Protein AF-A0A1X7VT31-F1 (afdb_monomer)

Sequence (217 aa):
MDEAISNILKKLDPEEQYKPCGHEEDPSKKKRKVEGGGSAKKSGAGSVPTPNAATGTRRKRNLTRKQVHDLLEKYGVCDVDLVCPCLKEGIRKGHIQLSPHDGLDTVVVTDTCLMCENEIIATVHNVLYQGDIGLDYESGVPDSKVRCSNCDNSCGYYVVDMCTGYPKIDTGKSYSHCTFCSAFGCCVGDFRLAHCSTCNRHYFAEGGAVCSNCYPA

pLDDT: mean 76.54, std 21.62, range [32.16, 97.88]

Radius of gyration: 21.52 Å; Cα contacts (8 Å, |Δi|>4): 312; chains: 1; bounding box: 55×44×67 Å

Structure (mmCIF, N/CA/C/O backbone):
data_AF-A0A1X7VT31-F1
#
_entry.id   AF-A0A1X7VT31-F1
#
loop_
_atom_site.group_PDB
_atom_site.id
_atom_site.type_symbol
_atom_site.label_atom_id
_atom_site.label_alt_id
_atom_site.label_comp_id
_atom_site.label_asym_id
_atom_site.label_entity_id
_atom_site.label_seq_id
_atom_site.pdbx_PDB_ins_code
_atom_site.Cartn_x
_atom_site.Cartn_y
_atom_site.Cartn_z
_atom_site.occupancy
_atom_site.B_iso_or_equiv
_atom_site.auth_seq_id
_atom_site.auth_comp_id
_atom_site.auth_asym_id
_atom_site.auth_atom_id
_atom_site.pdbx_PDB_model_num
ATOM 1 N N . MET A 1 1 ? -23.132 -0.252 -30.930 1.00 52.38 1 MET A N 1
ATOM 2 C CA . MET A 1 1 ? -22.515 -0.589 -29.632 1.00 52.38 1 MET A CA 1
ATOM 3 C C . MET A 1 1 ? -23.175 -1.867 -29.168 1.00 52.38 1 MET A C 1
ATOM 5 O O . MET A 1 1 ? -24.379 -1.851 -28.950 1.00 52.38 1 MET A O 1
ATOM 9 N N . ASP A 1 2 ? -22.421 -2.964 -29.174 1.00 61.03 2 ASP A N 1
ATOM 10 C CA . ASP A 1 2 ? -22.947 -4.319 -29.011 1.00 61.03 2 ASP A CA 1
ATOM 11 C C . A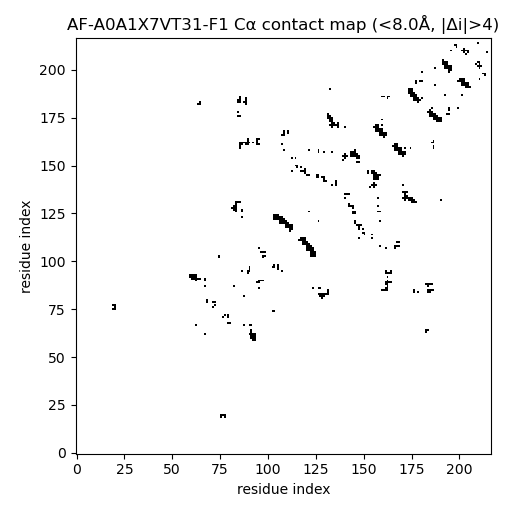SP A 1 2 ? -23.592 -4.534 -27.641 1.00 61.03 2 ASP A C 1
ATOM 13 O O . ASP A 1 2 ? -22.983 -4.303 -26.595 1.00 61.03 2 ASP A O 1
ATOM 17 N N . GLU A 1 3 ? -24.820 -5.045 -27.659 1.00 62.75 3 GLU A N 1
ATOM 18 C CA . GLU A 1 3 ? -25.612 -5.448 -26.489 1.00 62.75 3 GLU A CA 1
ATOM 19 C C . GLU A 1 3 ? -24.851 -6.440 -25.583 1.00 62.75 3 GLU A C 1
ATOM 21 O O . GLU A 1 3 ? -25.045 -6.482 -24.366 1.00 62.75 3 GLU A O 1
ATOM 26 N N . ALA A 1 4 ? -23.898 -7.176 -26.164 1.00 57.75 4 ALA A N 1
ATOM 27 C CA . ALA A 1 4 ? -22.983 -8.066 -25.459 1.00 57.75 4 ALA A CA 1
ATOM 28 C C . ALA A 1 4 ? -22.027 -7.324 -24.505 1.00 57.75 4 ALA A C 1
ATOM 30 O O . ALA A 1 4 ? -21.768 -7.812 -23.408 1.00 57.75 4 ALA A O 1
ATOM 31 N N . ILE A 1 5 ? -21.547 -6.128 -24.869 1.00 58.34 5 ILE A N 1
ATOM 32 C CA . ILE A 1 5 ? -20.637 -5.335 -24.024 1.00 58.34 5 ILE A CA 1
ATOM 33 C C . ILE A 1 5 ? -21.415 -4.699 -22.862 1.00 58.34 5 ILE A C 1
ATOM 35 O O . ILE A 1 5 ? -20.936 -4.681 -21.729 1.00 58.34 5 ILE A O 1
ATOM 39 N N . SER A 1 6 ? -22.661 -4.271 -23.102 1.00 59.06 6 SER A N 1
ATOM 40 C CA . SER A 1 6 ? -23.536 -3.724 -22.052 1.00 59.06 6 SER A CA 1
ATOM 41 C C . SER A 1 6 ? -23.871 -4.758 -20.968 1.00 59.06 6 SER A C 1
ATOM 43 O O . SER A 1 6 ? -23.921 -4.423 -19.786 1.00 59.06 6 SER A O 1
ATOM 45 N N . ASN A 1 7 ? -24.032 -6.030 -21.342 1.00 56.34 7 ASN A N 1
ATOM 46 C CA . ASN A 1 7 ? -24.324 -7.107 -20.393 1.00 56.34 7 ASN A CA 1
ATOM 47 C C . ASN A 1 7 ? -23.094 -7.617 -19.622 1.00 56.34 7 ASN A C 1
ATOM 49 O O . ASN A 1 7 ? -23.261 -8.209 -18.557 1.00 56.34 7 ASN A O 1
ATOM 53 N N . ILE A 1 8 ? -21.875 -7.379 -20.118 1.00 54.66 8 ILE A N 1
ATOM 54 C CA . ILE A 1 8 ? -20.633 -7.666 -19.380 1.00 54.66 8 ILE A CA 1
ATOM 55 C C . ILE A 1 8 ? -20.389 -6.585 -18.320 1.00 54.66 8 ILE A C 1
ATOM 57 O O . ILE A 1 8 ? -20.083 -6.911 -17.177 1.00 54.66 8 ILE A O 1
ATOM 61 N N . LEU A 1 9 ? -20.611 -5.312 -18.660 1.00 50.16 9 LEU A N 1
ATOM 62 C CA . LEU A 1 9 ? -20.420 -4.198 -17.724 1.00 50.16 9 LEU A CA 1
ATOM 63 C C . LEU A 1 9 ? -21.447 -4.189 -16.578 1.00 50.16 9 LEU A C 1
ATOM 65 O O . LEU A 1 9 ? -21.121 -3.763 -15.478 1.00 50.16 9 LEU A O 1
ATOM 69 N N . LYS A 1 10 ? -22.653 -4.736 -16.786 1.00 51.47 10 LYS A N 1
ATOM 70 C CA . LYS A 1 10 ? -23.671 -4.906 -15.728 1.00 51.47 10 LYS A CA 1
ATOM 71 C C . LYS A 1 10 ? -23.369 -6.019 -14.714 1.00 51.47 10 LYS A C 1
ATOM 73 O O 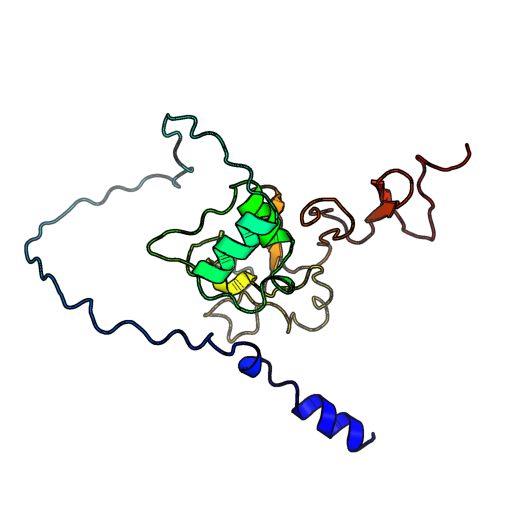. LYS A 1 10 ? -24.107 -6.148 -13.748 1.00 51.47 10 LYS A O 1
ATOM 78 N N . LYS A 1 11 ? -22.339 -6.844 -14.936 1.00 47.66 11 LYS A N 1
ATOM 79 C CA . LYS A 1 11 ? -21.936 -7.930 -14.019 1.00 47.66 11 LYS A CA 1
ATOM 80 C C . LYS A 1 11 ? -20.747 -7.567 -13.126 1.00 47.66 11 LYS A C 1
ATOM 82 O O . LYS A 1 11 ? -20.272 -8.415 -12.380 1.00 47.66 11 LYS A O 1
ATOM 87 N N . LEU A 1 12 ? -20.251 -6.337 -13.224 1.00 41.84 12 LEU A N 1
ATOM 88 C CA . LEU A 1 12 ? -19.193 -5.807 -12.371 1.00 41.84 12 LEU A CA 1
ATOM 89 C C . LEU A 1 12 ? -19.830 -4.843 -11.372 1.00 41.84 12 LEU A C 1
ATOM 91 O O . LEU A 1 12 ? -19.663 -3.633 -11.481 1.00 41.84 12 LEU A O 1
ATOM 95 N N . ASP A 1 13 ? -20.620 -5.382 -10.446 1.00 43.81 13 ASP A N 1
ATOM 96 C CA . ASP A 1 13 ? -21.140 -4.604 -9.324 1.00 43.81 13 ASP A CA 1
ATOM 97 C C . ASP A 1 13 ? -20.002 -4.433 -8.293 1.00 43.81 13 ASP A C 1
ATOM 99 O O . ASP A 1 13 ? -19.490 -5.440 -7.788 1.00 43.81 13 ASP A O 1
ATOM 103 N N . PRO A 1 14 ? -19.524 -3.208 -7.994 1.00 49.62 14 PRO A N 1
ATOM 104 C CA . PRO A 1 14 ? -18.379 -3.002 -7.102 1.00 49.62 14 PRO A CA 1
ATOM 105 C C . PRO A 1 14 ? -18.622 -3.478 -5.661 1.00 49.62 14 PRO A C 1
ATOM 107 O O . PRO A 1 14 ? -17.660 -3.720 -4.932 1.00 49.62 14 PRO A O 1
ATOM 110 N N . GLU A 1 15 ? -19.886 -3.627 -5.249 1.00 47.03 15 GLU A N 1
ATOM 111 C CA . GLU A 1 15 ? -20.267 -4.077 -3.903 1.00 47.03 15 GLU A CA 1
ATOM 112 C C . GLU A 1 15 ? -20.239 -5.607 -3.728 1.00 47.03 15 GLU A C 1
ATOM 114 O O . GLU A 1 15 ? -20.198 -6.089 -2.597 1.00 47.03 15 GLU A O 1
ATOM 119 N N . GLU A 1 16 ? -20.175 -6.401 -4.806 1.00 44.88 16 GLU A N 1
ATOM 120 C CA . GLU A 1 16 ? -20.173 -7.874 -4.709 1.00 44.88 16 GLU A CA 1
ATOM 121 C C . GLU A 1 16 ? -18.776 -8.473 -4.429 1.00 44.88 16 GLU A C 1
ATOM 123 O O . GLU A 1 16 ? -18.623 -9.686 -4.265 1.00 44.88 16 GLU A O 1
ATOM 128 N N . GLN A 1 17 ? -17.736 -7.635 -4.345 1.00 47.47 17 GLN A N 1
ATOM 129 C CA . GLN A 1 17 ? -16.345 -8.077 -4.172 1.00 47.47 17 GLN A CA 1
ATOM 130 C C . GLN A 1 17 ? -15.974 -8.451 -2.733 1.00 47.47 17 GLN A C 1
ATOM 132 O O . GLN A 1 17 ? -14.902 -9.010 -2.511 1.00 47.47 17 GLN A O 1
ATOM 137 N N . TYR A 1 18 ? -16.845 -8.199 -1.755 1.00 44.75 18 TYR A N 1
ATOM 138 C CA . TYR A 1 18 ? -16.634 -8.659 -0.386 1.00 44.75 18 TYR A CA 1
ATOM 139 C C . TYR A 1 18 ? -17.694 -9.689 0.002 1.00 44.75 18 TYR A C 1
ATOM 141 O O . TYR A 1 18 ? -18.766 -9.357 0.507 1.00 44.75 18 TYR A O 1
ATOM 149 N N . LYS A 1 19 ? -17.377 -10.971 -0.212 1.00 48.28 19 LYS A N 1
ATOM 150 C CA . LYS A 1 19 ? -18.078 -12.059 0.475 1.00 48.28 19 LYS A CA 1
ATOM 151 C C . LYS A 1 19 ? -17.395 -12.273 1.824 1.00 48.28 19 LYS A C 1
ATOM 153 O O . LYS A 1 19 ? -16.250 -12.727 1.830 1.00 48.28 19 LYS A O 1
ATOM 158 N N . PRO A 1 20 ? -18.050 -11.968 2.958 1.00 46.44 20 PRO A N 1
ATOM 159 C CA . PRO A 1 20 ? -17.491 -12.312 4.254 1.00 46.44 20 PRO A CA 1
ATOM 160 C C . PRO A 1 20 ? -17.248 -13.823 4.302 1.00 46.44 20 PRO A C 1
ATOM 162 O O . PRO A 1 20 ? -18.130 -14.618 3.965 1.00 46.44 20 PRO A O 1
ATOM 165 N N . CYS A 1 21 ? -16.039 -14.216 4.702 1.00 47.62 21 CYS A N 1
ATOM 166 C CA . CYS A 1 21 ? -15.716 -15.605 4.990 1.00 47.62 21 CYS A CA 1
ATOM 167 C C . CYS A 1 21 ? -16.727 -16.105 6.029 1.00 47.62 21 CYS A C 1
ATOM 169 O O . CYS A 1 21 ? -16.834 -15.515 7.105 1.00 47.62 21 CYS A O 1
ATOM 171 N N . GLY A 1 22 ? -17.483 -17.159 5.718 1.00 43.16 22 GLY A N 1
ATOM 172 C CA . GLY A 1 22 ? -18.417 -17.780 6.655 1.00 43.16 22 GLY A CA 1
ATOM 173 C C . GLY A 1 22 ? -17.672 -18.426 7.822 1.00 43.16 22 GLY A C 1
ATOM 174 O O . GLY A 1 22 ? -17.470 -19.635 7.836 1.00 43.16 22 GLY A O 1
ATOM 175 N N . HIS A 1 23 ? -17.244 -17.624 8.790 1.00 41.84 23 HIS A N 1
ATOM 176 C CA . HIS A 1 23 ? -16.855 -18.097 10.105 1.00 41.84 23 HIS A CA 1
ATOM 177 C C . HIS A 1 23 ? -18.092 -17.993 10.988 1.00 41.84 23 HIS A C 1
ATOM 179 O O . HIS A 1 23 ? -18.473 -16.903 11.407 1.00 41.84 23 HIS A O 1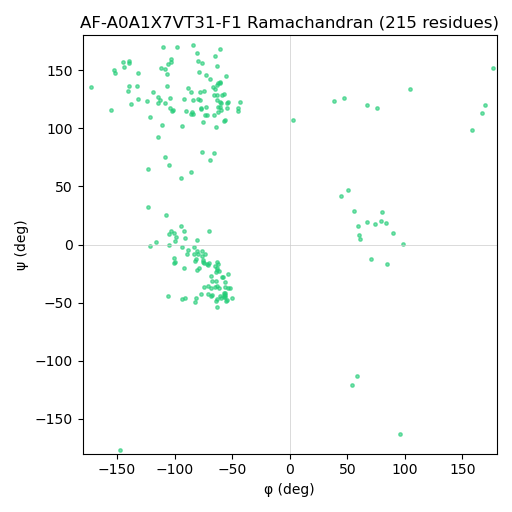
ATOM 185 N N . GLU A 1 24 ? -18.748 -19.131 11.226 1.00 41.22 24 GLU A N 1
ATOM 186 C CA . GLU A 1 24 ? -19.766 -19.230 12.266 1.00 41.22 24 GLU A CA 1
ATOM 187 C C . GLU A 1 24 ? -19.146 -18.758 13.587 1.00 41.22 24 GLU A C 1
ATOM 189 O O . GLU A 1 24 ? -18.152 -19.317 14.062 1.00 41.22 24 GLU A O 1
ATOM 194 N N . GLU A 1 25 ? -19.692 -17.683 14.156 1.00 44.00 25 GLU A N 1
ATOM 195 C CA . GLU A 1 25 ? -19.302 -17.230 15.483 1.00 44.00 25 GLU A CA 1
ATOM 196 C C . GLU A 1 25 ? -19.604 -18.345 16.490 1.00 44.00 25 GLU A C 1
ATOM 198 O O . GLU A 1 25 ? -20.746 -18.783 16.620 1.00 44.00 25 GLU A O 1
ATOM 203 N N . ASP A 1 26 ? -18.583 -18.797 17.222 1.00 43.31 26 ASP A N 1
ATOM 204 C CA . ASP A 1 26 ? -18.763 -19.691 18.365 1.00 43.31 26 ASP A CA 1
ATOM 205 C C . ASP A 1 26 ? -19.655 -18.981 19.411 1.00 43.31 26 ASP A C 1
ATOM 207 O O . ASP A 1 26 ? -19.237 -17.964 19.984 1.00 43.31 26 ASP A O 1
ATOM 211 N N . PRO A 1 27 ? -20.870 -19.490 19.703 1.00 38.19 27 PRO A N 1
ATOM 212 C CA . PRO A 1 27 ? -21.856 -18.818 20.555 1.00 38.19 27 PRO A CA 1
ATOM 213 C C . PRO A 1 27 ? -21.476 -18.759 22.052 1.00 38.19 27 PRO A C 1
ATOM 215 O O . PRO A 1 27 ? -22.294 -18.381 22.897 1.00 38.19 27 PRO A O 1
ATOM 218 N N . SER A 1 28 ? -20.238 -19.091 22.422 1.00 46.47 28 SER A N 1
ATOM 219 C CA . SER A 1 28 ? -19.833 -19.322 23.814 1.00 46.47 28 SER A CA 1
ATOM 220 C C . SER A 1 28 ? -19.295 -18.103 24.585 1.00 46.47 28 SER A C 1
ATOM 222 O O . SER A 1 28 ? -18.892 -18.252 25.740 1.00 46.47 28 SER A O 1
ATOM 224 N N . LYS A 1 29 ? -19.303 -16.871 24.050 1.00 44.16 29 LYS A N 1
ATOM 225 C CA . LYS A 1 29 ? -18.784 -15.685 24.779 1.00 44.16 29 LYS A CA 1
ATOM 226 C C . LYS A 1 29 ? -19.879 -14.726 25.254 1.00 44.16 29 LYS A C 1
ATOM 228 O O . LYS A 1 29 ? -20.059 -13.623 24.747 1.00 44.16 29 LYS A O 1
ATOM 233 N N . LYS A 1 30 ? -20.583 -15.128 26.317 1.00 40.81 30 LYS A N 1
ATOM 234 C CA . LYS A 1 30 ? -21.554 -14.292 27.044 1.00 40.81 30 LYS A CA 1
ATOM 235 C C . LYS A 1 30 ? -20.881 -13.505 28.188 1.00 40.81 30 LYS A C 1
ATOM 237 O O . LYS A 1 30 ? -20.425 -14.086 29.163 1.00 40.81 30 LYS A O 1
ATOM 242 N N . LYS A 1 31 ? -20.890 -12.173 28.039 1.00 41.00 31 LYS A N 1
ATOM 243 C CA . LYS A 1 31 ? -20.951 -11.073 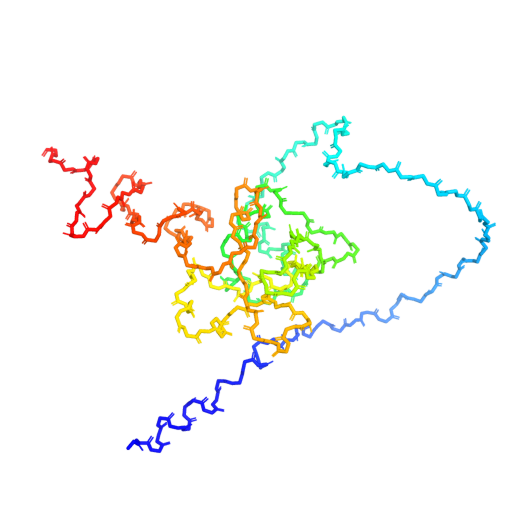29.036 1.00 41.00 31 LYS A CA 1
ATOM 244 C C . LYS A 1 31 ? -20.177 -11.188 30.368 1.00 41.00 31 LYS A C 1
ATOM 246 O O . LYS A 1 31 ? -20.555 -11.938 31.262 1.00 41.00 31 LYS A O 1
ATOM 251 N N . ARG A 1 32 ? -19.308 -10.197 30.620 1.00 38.38 32 ARG A N 1
ATOM 252 C CA . ARG A 1 32 ? -19.163 -9.583 31.956 1.00 38.38 32 ARG A CA 1
ATOM 253 C C . ARG A 1 32 ? -19.373 -8.071 31.874 1.00 38.38 32 ARG A C 1
ATOM 255 O O . ARG A 1 32 ? -18.725 -7.382 31.098 1.00 38.38 32 ARG A O 1
ATOM 262 N N . LYS A 1 33 ? -20.334 -7.610 32.674 1.00 34.78 33 LYS A N 1
ATOM 263 C CA . LYS A 1 33 ? -20.747 -6.224 32.906 1.00 34.78 33 LYS A CA 1
ATOM 264 C C . LYS A 1 33 ? -19.851 -5.644 34.007 1.00 34.78 33 LYS A C 1
ATOM 266 O O . LYS A 1 33 ? -19.709 -6.294 35.041 1.00 34.78 33 LYS A O 1
ATOM 271 N N . VAL A 1 34 ? -19.279 -4.458 33.811 1.00 41.00 34 VAL A N 1
ATOM 272 C CA . VAL A 1 34 ? -18.680 -3.662 34.895 1.00 41.00 34 VAL A CA 1
ATOM 273 C C . VAL A 1 34 ? -19.210 -2.237 34.773 1.00 41.00 34 VAL A C 1
ATOM 275 O O . VAL A 1 34 ? -19.157 -1.642 33.701 1.00 41.00 34 VAL A O 1
ATOM 278 N N . GLU A 1 35 ? -19.783 -1.747 35.868 1.00 34.59 35 GLU A N 1
ATOM 279 C CA . GLU A 1 35 ? -20.334 -0.405 36.047 1.00 34.59 35 GLU A CA 1
ATOM 280 C C . GLU A 1 35 ? -19.403 0.450 36.920 1.00 34.59 35 GLU A C 1
ATOM 282 O O . GLU A 1 35 ? -18.713 -0.077 37.792 1.00 34.59 35 GLU A O 1
ATOM 287 N N . GLY A 1 36 ? -19.499 1.773 36.734 1.00 32.81 36 GLY A N 1
ATOM 288 C CA . GLY A 1 36 ? -19.041 2.822 37.657 1.00 32.81 36 GLY A CA 1
ATOM 289 C C . GLY A 1 36 ? -17.750 3.506 37.199 1.00 32.81 36 GLY A C 1
ATOM 290 O O . GLY A 1 36 ? -16.810 2.838 36.799 1.00 32.81 36 GLY A O 1
ATOM 291 N N . GLY A 1 37 ? -17.584 4.827 37.210 1.00 33.00 37 GLY A N 1
ATOM 292 C CA . GLY A 1 37 ? -18.358 5.970 37.702 1.00 33.00 37 GLY A CA 1
ATOM 293 C C . GLY A 1 37 ? -17.497 7.228 37.452 1.00 33.00 37 GLY A C 1
ATOM 294 O O . GLY A 1 37 ? -16.279 7.122 37.335 1.00 33.00 37 GLY A O 1
ATOM 295 N N . GLY A 1 38 ? -18.119 8.395 37.264 1.00 32.16 38 GLY A N 1
ATOM 296 C CA . GLY A 1 38 ? -17.489 9.567 36.634 1.00 32.16 38 GLY A CA 1
ATOM 297 C C . GLY A 1 38 ? -16.633 10.483 37.525 1.00 32.16 38 GLY A C 1
ATOM 298 O O . GLY A 1 38 ? -16.673 10.390 38.746 1.00 32.16 38 GLY A O 1
ATOM 299 N N . SER A 1 39 ? -15.933 11.442 36.895 1.00 32.34 39 SER A N 1
ATOM 300 C CA . SER A 1 39 ? -16.068 12.900 37.141 1.00 32.34 39 SER A CA 1
ATOM 301 C C . SER A 1 39 ? -14.970 13.754 36.471 1.00 32.34 39 SER A C 1
ATOM 303 O O . SER A 1 39 ? -13.794 13.638 36.779 1.00 32.34 39 SER A O 1
ATOM 305 N N . ALA A 1 40 ? -15.431 14.656 35.598 1.00 36.38 40 ALA A N 1
ATOM 306 C CA . ALA A 1 40 ? -15.110 16.085 35.430 1.00 36.38 40 ALA A CA 1
ATOM 307 C C . ALA A 1 40 ? -13.662 16.669 35.393 1.00 36.38 40 ALA A C 1
ATOM 309 O O . ALA A 1 40 ? -12.951 16.712 36.390 1.00 36.38 40 ALA A O 1
ATOM 310 N N . LYS A 1 41 ? -13.444 17.413 34.284 1.00 35.62 41 LYS A N 1
ATOM 311 C CA . LYS A 1 41 ? -12.732 18.706 34.074 1.00 35.62 41 LYS A CA 1
ATOM 312 C C . LYS A 1 41 ? -11.191 18.757 34.065 1.00 35.62 41 LYS A C 1
ATOM 314 O O . LYS A 1 41 ? -10.560 18.755 35.113 1.00 35.62 41 LYS A O 1
ATOM 319 N N . LYS A 1 42 ? -10.629 19.156 32.910 1.00 36.84 42 LYS A N 1
ATOM 320 C CA . LYS A 1 42 ? -10.089 20.520 32.680 1.00 36.84 42 LYS A CA 1
ATOM 321 C C . LYS A 1 42 ? -9.679 20.739 31.217 1.00 36.84 42 LYS A C 1
ATOM 323 O O . LYS A 1 42 ? -9.028 19.906 30.605 1.00 36.84 42 LYS A O 1
ATOM 328 N N . SER A 1 43 ? -10.063 21.901 30.707 1.00 38.31 43 SER A N 1
ATOM 329 C CA . SER A 1 43 ? -9.647 22.518 29.452 1.00 38.31 43 SER A CA 1
ATOM 330 C C . SER A 1 43 ? -8.228 23.082 29.563 1.00 38.31 43 SER A C 1
ATOM 332 O O . SER A 1 43 ? -7.927 23.812 30.510 1.00 38.31 43 SER A O 1
ATOM 334 N N . GLY A 1 44 ? -7.386 22.776 28.579 1.00 35.81 44 GLY A N 1
ATOM 335 C CA . GLY A 1 44 ? -6.062 23.360 28.391 1.00 35.81 44 GLY A CA 1
ATOM 336 C C . GLY A 1 44 ? -5.667 23.253 26.923 1.00 35.81 44 GLY A C 1
ATOM 337 O O . GLY A 1 44 ? -5.571 22.154 26.389 1.00 35.81 44 GLY A O 1
ATOM 338 N N . ALA A 1 45 ? -5.507 24.404 26.274 1.00 41.16 45 ALA A N 1
ATOM 339 C CA . ALA A 1 45 ? -4.978 24.525 24.926 1.00 41.16 45 ALA A CA 1
ATOM 340 C C . ALA A 1 45 ? -3.500 24.106 24.902 1.00 41.16 45 ALA A C 1
ATOM 342 O O . ALA A 1 45 ? -2.730 24.514 25.772 1.00 41.16 45 ALA A O 1
ATOM 343 N N . GLY A 1 46 ? -3.106 23.322 23.899 1.00 35.97 46 GLY A N 1
ATOM 344 C CA . GLY A 1 46 ? -1.708 22.985 23.665 1.00 35.97 46 GLY A CA 1
ATOM 345 C C . GLY A 1 46 ? -1.523 21.847 22.668 1.00 35.97 46 GLY A C 1
ATOM 346 O O . GLY A 1 46 ? -1.835 20.708 22.979 1.00 35.97 46 GLY A O 1
ATOM 347 N N . SER A 1 47 ? -0.941 22.208 21.522 1.00 34.66 47 SER A N 1
ATOM 348 C CA . SER A 1 47 ? 0.065 21.432 20.787 1.00 34.66 47 SER A CA 1
ATOM 349 C C . SER A 1 47 ? -0.355 20.101 20.150 1.00 34.66 47 SER A C 1
ATOM 351 O O . SER A 1 47 ? -0.704 19.134 20.817 1.00 34.66 47 SER A O 1
ATOM 353 N N . VAL A 1 48 ? -0.192 20.046 18.827 1.00 45.66 48 VAL A N 1
ATOM 354 C CA . VAL A 1 48 ? -0.212 18.834 17.996 1.00 45.66 48 VAL A CA 1
ATOM 355 C C . VAL A 1 48 ? 0.589 17.703 18.671 1.00 45.66 48 VAL A C 1
ATOM 357 O O . VAL A 1 48 ? 1.777 17.898 18.946 1.00 45.66 48 VAL A O 1
ATOM 360 N N . PRO A 1 49 ? -0.007 16.528 18.946 1.00 37.56 49 PRO 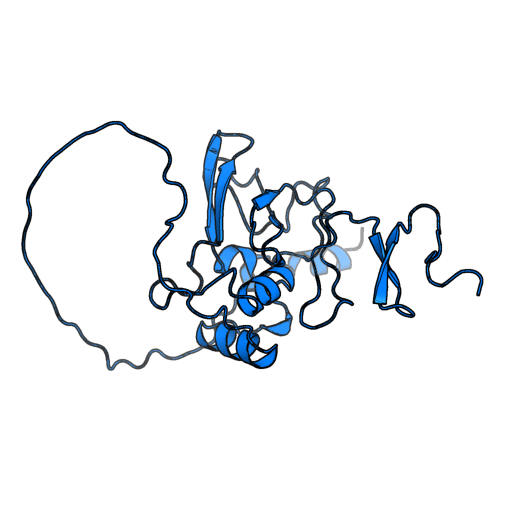A N 1
ATOM 361 C CA . PRO A 1 49 ? 0.731 15.393 19.475 1.00 37.56 49 PRO A CA 1
ATOM 362 C C . PRO A 1 49 ? 1.625 14.794 18.382 1.00 37.56 49 PRO A C 1
ATOM 364 O O . PRO A 1 49 ? 1.157 14.193 17.419 1.00 37.56 49 PRO A O 1
ATOM 367 N N . THR A 1 50 ? 2.937 14.944 18.544 1.00 44.72 50 THR A N 1
ATOM 368 C CA . THR A 1 50 ? 3.935 14.112 17.870 1.00 44.72 50 THR A CA 1
ATOM 369 C C . THR A 1 50 ? 3.879 12.684 18.429 1.00 44.72 50 THR A C 1
ATOM 371 O O . THR A 1 50 ? 3.677 12.501 19.633 1.00 44.72 50 THR A O 1
ATOM 374 N N . PRO A 1 51 ? 4.062 11.642 17.599 1.00 53.44 51 PRO A N 1
ATOM 375 C CA . PRO A 1 51 ? 4.014 10.268 18.075 1.00 53.44 51 PRO A CA 1
ATOM 376 C C . PRO A 1 51 ? 5.171 9.978 19.043 1.00 53.44 51 PRO A C 1
ATOM 378 O O . PRO A 1 51 ? 6.342 9.946 18.672 1.00 53.44 51 PRO A O 1
ATOM 381 N N . ASN A 1 52 ? 4.775 9.782 20.301 1.00 47.16 52 ASN A N 1
ATOM 382 C CA . ASN A 1 52 ? 5.437 9.115 21.420 1.00 47.16 52 ASN A CA 1
ATOM 383 C C . ASN A 1 52 ? 6.860 8.577 21.184 1.00 47.16 52 ASN A C 1
ATOM 385 O O . ASN A 1 52 ? 7.063 7.475 20.671 1.00 47.16 52 ASN A O 1
ATOM 389 N N . ALA A 1 53 ? 7.832 9.278 21.770 1.00 42.22 53 ALA A N 1
ATOM 390 C CA . ALA A 1 53 ? 9.072 8.688 22.255 1.00 42.22 53 ALA A CA 1
ATOM 391 C C . ALA A 1 53 ? 8.794 7.943 23.577 1.00 42.22 53 ALA A C 1
ATOM 393 O O . ALA A 1 53 ? 9.037 8.464 24.662 1.00 42.22 53 ALA A O 1
ATOM 394 N N . ALA A 1 54 ? 8.251 6.725 23.491 1.00 43.94 54 ALA A N 1
ATOM 395 C CA . ALA A 1 54 ? 8.180 5.799 24.620 1.00 43.94 54 ALA A CA 1
ATOM 396 C C . ALA A 1 54 ? 9.247 4.709 24.456 1.00 43.94 54 ALA A C 1
ATOM 398 O O . ALA A 1 54 ? 9.284 3.948 23.489 1.00 43.94 54 ALA A O 1
ATOM 399 N N . THR A 1 55 ? 10.148 4.701 25.426 1.00 44.59 55 THR A N 1
ATOM 400 C CA . THR A 1 55 ? 11.339 3.882 25.603 1.00 44.59 55 THR A CA 1
ATOM 401 C C . THR A 1 55 ? 11.026 2.392 25.728 1.00 44.59 55 THR A C 1
ATOM 403 O O . THR A 1 55 ? 10.380 1.923 26.658 1.00 44.59 55 THR A O 1
ATOM 406 N N . GLY A 1 56 ? 11.564 1.639 24.776 1.00 40.84 56 GLY A N 1
ATOM 407 C CA . GLY A 1 56 ? 11.555 0.187 24.718 1.00 40.84 56 GLY A CA 1
ATOM 408 C C . GLY A 1 56 ? 11.777 -0.192 23.267 1.00 40.84 56 GLY A C 1
ATOM 409 O O . GLY A 1 56 ? 10.849 -0.123 22.468 1.00 40.84 56 GLY A O 1
ATOM 410 N N . THR A 1 57 ? 13.008 -0.538 22.885 1.00 44.34 57 THR A N 1
ATOM 411 C CA . THR A 1 57 ? 13.323 -1.005 21.529 1.00 44.34 57 THR A CA 1
ATOM 412 C C . THR A 1 57 ? 12.700 -2.383 21.321 1.00 44.34 57 THR A C 1
ATOM 414 O O . THR A 1 57 ? 13.367 -3.417 21.308 1.00 44.34 57 THR A O 1
ATOM 417 N N . ARG A 1 58 ? 11.371 -2.416 21.174 1.00 57.12 58 ARG A N 1
ATOM 418 C CA . ARG A 1 58 ? 10.627 -3.578 20.712 1.00 57.12 58 ARG A CA 1
ATOM 419 C C . ARG A 1 58 ? 11.231 -3.902 19.353 1.00 57.12 58 ARG A C 1
ATOM 421 O O . ARG A 1 58 ? 11.063 -3.132 18.410 1.00 57.12 58 ARG A O 1
ATOM 428 N N . ARG A 1 59 ? 12.023 -4.980 19.281 1.00 59.00 59 ARG A N 1
ATOM 429 C CA . ARG A 1 59 ? 12.634 -5.446 18.029 1.00 59.00 59 ARG A CA 1
ATOM 430 C C . ARG A 1 59 ? 11.550 -5.411 16.954 1.00 59.00 59 ARG A C 1
ATOM 432 O O . ARG A 1 59 ? 10.540 -6.102 17.107 1.00 59.00 59 ARG A O 1
ATOM 439 N N . LYS A 1 60 ? 11.745 -4.590 15.914 1.00 64.94 60 LYS A N 1
ATOM 440 C CA . LYS A 1 60 ? 10.873 -4.574 14.737 1.00 64.94 60 LYS A CA 1
ATOM 441 C C . LYS A 1 60 ? 10.858 -6.000 14.197 1.00 64.94 60 LYS A C 1
ATOM 443 O O . LYS A 1 60 ? 11.877 -6.502 13.725 1.00 64.94 60 LYS A O 1
ATOM 448 N N . ARG A 1 61 ? 9.742 -6.700 14.397 1.00 73.50 61 ARG A N 1
ATOM 449 C CA . ARG A 1 61 ? 9.577 -8.066 13.912 1.00 73.50 61 ARG A CA 1
ATOM 450 C C . ARG A 1 61 ? 9.338 -7.965 12.417 1.00 73.50 61 ARG A C 1
ATOM 452 O O . ARG A 1 61 ? 8.259 -7.566 12.005 1.00 73.50 61 ARG A O 1
ATOM 459 N N . ASN A 1 62 ? 10.353 -8.315 11.634 1.00 88.12 62 ASN A N 1
ATOM 460 C CA . ASN A 1 62 ? 10.167 -8.564 10.215 1.00 88.12 62 ASN A CA 1
ATOM 461 C C . ASN A 1 62 ? 9.445 -9.902 10.068 1.00 88.12 62 ASN A C 1
ATOM 463 O O . ASN A 1 62 ? 10.008 -10.947 10.396 1.00 88.12 62 ASN A O 1
ATOM 467 N N . LEU A 1 63 ? 8.200 -9.861 9.611 1.00 94.69 63 LEU A N 1
ATOM 468 C CA . LEU A 1 63 ? 7.439 -11.061 9.294 1.00 94.69 63 LEU A CA 1
ATOM 469 C C . LEU A 1 63 ? 7.922 -11.655 7.960 1.00 94.69 63 LEU A C 1
ATOM 471 O O . LEU A 1 63 ? 8.491 -10.974 7.101 1.00 94.69 63 LEU A O 1
ATOM 475 N N . THR A 1 64 ? 7.701 -12.950 7.781 1.00 95.44 64 THR A N 1
ATOM 476 C CA . THR A 1 64 ? 7.807 -13.624 6.478 1.00 95.44 64 THR A CA 1
ATOM 477 C C . THR A 1 64 ? 6.535 -13.390 5.655 1.00 95.44 64 THR A C 1
ATOM 479 O O . THR A 1 64 ? 5.506 -13.005 6.208 1.00 95.44 64 THR A O 1
ATOM 482 N N . ARG A 1 65 ? 6.566 -13.662 4.340 1.00 95.81 65 ARG A N 1
ATOM 483 C CA . ARG A 1 65 ? 5.365 -13.560 3.483 1.00 95.81 65 ARG A CA 1
ATOM 484 C C . ARG A 1 65 ? 4.208 -14.401 4.020 1.00 95.81 65 ARG A C 1
ATOM 486 O O . ARG A 1 65 ? 3.112 -13.886 4.202 1.00 95.81 65 ARG A O 1
ATOM 493 N N . LYS A 1 66 ? 4.496 -15.665 4.348 1.00 96.75 66 LYS A N 1
ATOM 494 C CA . LYS A 1 66 ? 3.515 -16.590 4.920 1.00 96.75 66 LYS A CA 1
ATOM 495 C C . LYS A 1 66 ? 2.905 -16.035 6.209 1.00 96.75 66 LYS A C 1
ATOM 497 O O . LYS A 1 66 ? 1.697 -16.030 6.347 1.00 96.75 66 LYS A O 1
ATOM 502 N N . GLN A 1 67 ? 3.723 -15.488 7.111 1.00 97.00 67 GLN A N 1
ATOM 503 C CA . GLN A 1 67 ? 3.218 -14.903 8.359 1.00 97.00 67 GLN A CA 1
ATOM 504 C C . GLN A 1 67 ? 2.314 -13.685 8.143 1.00 97.00 67 GLN A C 1
ATOM 506 O O . GLN A 1 67 ? 1.429 -13.458 8.958 1.00 97.00 67 GLN A O 1
ATOM 511 N N . VAL A 1 68 ? 2.536 -12.890 7.091 1.00 97.31 68 VAL A N 1
ATOM 512 C CA . VAL A 1 68 ? 1.630 -11.782 6.748 1.00 97.31 68 VAL A CA 1
ATOM 513 C C . VAL A 1 68 ? 0.303 -12.315 6.213 1.00 97.31 68 VAL A C 1
ATOM 515 O O . VAL A 1 68 ? -0.738 -11.817 6.624 1.00 97.31 68 VAL A O 1
ATOM 518 N N . HIS A 1 69 ? 0.329 -13.339 5.355 1.00 97.88 69 HIS A N 1
ATOM 519 C CA . HIS A 1 69 ? -0.891 -13.979 4.850 1.00 97.88 69 HIS A CA 1
ATOM 520 C C . HIS A 1 69 ? -1.685 -14.622 5.993 1.00 97.88 69 HIS A C 1
ATOM 522 O O . HIS A 1 69 ? -2.822 -14.227 6.218 1.00 97.88 69 HIS A O 1
ATOM 528 N N . ASP A 1 70 ? -1.045 -15.483 6.796 1.00 97.44 70 ASP A N 1
ATOM 529 C CA . ASP A 1 70 ? -1.657 -16.128 7.968 1.00 97.44 70 ASP A CA 1
ATOM 530 C C . ASP A 1 70 ? -2.271 -15.078 8.930 1.00 97.44 70 ASP A C 1
ATOM 532 O O . ASP A 1 70 ? -3.310 -15.300 9.553 1.00 97.44 70 ASP A O 1
ATOM 536 N N . LEU A 1 71 ? -1.617 -13.916 9.085 1.00 96.94 71 LEU A N 1
ATOM 537 C CA . LEU A 1 71 ? -2.116 -12.821 9.919 1.00 96.94 71 LEU A CA 1
ATOM 538 C C . LEU A 1 71 ? -3.375 -12.176 9.330 1.00 96.94 71 LEU A C 1
ATOM 540 O O . LEU A 1 71 ? -4.301 -11.906 10.087 1.00 96.94 71 LEU A O 1
ATOM 544 N N . LEU A 1 72 ? -3.407 -11.910 8.025 1.00 97.75 72 LEU A N 1
ATOM 545 C CA . LEU A 1 72 ? -4.568 -11.322 7.351 1.00 97.75 72 LEU A CA 1
ATOM 546 C C . LEU A 1 72 ? -5.759 -12.292 7.341 1.00 97.75 72 LEU A C 1
ATOM 548 O O . LEU A 1 72 ? -6.866 -11.888 7.691 1.00 97.75 72 LEU A O 1
ATOM 552 N N . GLU A 1 73 ? -5.523 -13.574 7.053 1.00 97.56 73 GLU A N 1
ATOM 553 C CA . GLU A 1 73 ? -6.540 -14.636 7.122 1.00 97.56 73 GLU A CA 1
ATOM 554 C C . GLU A 1 73 ? -7.171 -14.719 8.513 1.00 97.56 73 GLU A C 1
ATOM 556 O O . GLU A 1 73 ? -8.389 -14.801 8.651 1.00 97.56 73 GLU A O 1
ATOM 561 N N . LYS A 1 74 ? -6.358 -14.608 9.572 1.00 97.06 74 LYS A N 1
ATOM 562 C CA . LYS A 1 74 ? -6.850 -14.584 10.958 1.00 97.06 74 LYS A CA 1
ATOM 563 C C . LYS A 1 74 ? -7.836 -13.438 11.229 1.00 97.06 74 LYS A C 1
ATOM 565 O O . LYS A 1 74 ? -8.674 -13.570 12.120 1.00 97.06 74 LYS A O 1
ATOM 570 N N . TYR A 1 75 ? -7.729 -12.328 10.503 1.00 96.75 75 TYR A N 1
ATOM 571 C CA . TYR A 1 75 ? -8.660 -11.200 10.584 1.00 96.75 75 TYR A CA 1
ATOM 572 C C . TYR A 1 75 ? -9.785 -11.272 9.536 1.00 96.75 75 TYR A C 1
ATOM 574 O O . TYR A 1 75 ? -10.468 -10.278 9.314 1.00 96.75 75 TYR A O 1
ATOM 582 N N . GLY A 1 76 ? -10.007 -12.438 8.920 1.00 96.50 76 GLY A N 1
ATOM 583 C CA . GLY A 1 76 ? -11.126 -12.680 8.008 1.00 96.50 76 GLY A CA 1
ATOM 584 C C . GLY A 1 76 ? -10.877 -12.234 6.569 1.00 96.50 76 GLY A C 1
ATOM 585 O O . GLY A 1 76 ? -11.828 -12.068 5.813 1.00 96.50 76 GLY A O 1
ATOM 586 N N . VAL A 1 77 ? -9.622 -12.026 6.167 1.00 97.00 77 VAL A N 1
ATOM 587 C CA . VAL A 1 77 ? -9.288 -11.747 4.766 1.00 97.00 77 VAL A CA 1
ATOM 588 C C . VAL A 1 77 ? -9.159 -13.067 4.011 1.00 97.00 77 VAL A C 1
ATOM 590 O O . VAL A 1 77 ? -8.223 -13.823 4.246 1.00 97.00 77 VAL A O 1
ATOM 593 N N . CYS A 1 78 ? -10.085 -13.330 3.093 1.00 93.50 78 CYS A N 1
ATOM 594 C CA . CYS A 1 78 ? -10.095 -14.558 2.299 1.00 93.50 78 CYS A CA 1
ATOM 595 C C . CYS A 1 78 ? -9.126 -14.495 1.096 1.00 93.50 78 CYS A C 1
ATOM 597 O O . CYS A 1 78 ? -8.331 -15.409 0.890 1.00 93.50 78 CYS A O 1
ATOM 599 N N . ASP A 1 79 ? -9.122 -13.397 0.336 1.00 95.31 79 ASP A N 1
ATOM 600 C CA . ASP A 1 79 ? -8.315 -13.258 -0.886 1.00 95.31 79 ASP A CA 1
ATOM 601 C C . ASP A 1 79 ? -6.968 -12.583 -0.607 1.00 95.31 79 ASP A C 1
ATOM 603 O O . ASP A 1 79 ? -6.623 -11.541 -1.176 1.00 95.31 79 ASP A O 1
ATOM 607 N N . VAL A 1 80 ? -6.181 -13.168 0.301 1.00 96.69 80 VAL A N 1
ATOM 608 C CA . VAL A 1 80 ? -4.917 -12.561 0.745 1.00 96.69 80 VAL A CA 1
ATOM 609 C C . VAL A 1 80 ? -3.946 -12.298 -0.391 1.00 96.69 80 VAL A C 1
ATOM 611 O O . VAL A 1 80 ? -3.180 -11.350 -0.289 1.00 96.69 80 VAL A O 1
ATOM 614 N N . ASP A 1 81 ? -3.970 -13.052 -1.488 1.00 93.94 81 ASP A N 1
ATOM 615 C CA . ASP A 1 81 ? -3.103 -12.799 -2.642 1.00 93.94 81 ASP A CA 1
ATOM 616 C C . ASP A 1 81 ? -3.449 -11.495 -3.371 1.00 93.94 81 ASP A C 1
ATOM 618 O O . ASP A 1 81 ? -2.533 -10.803 -3.818 1.00 93.94 81 ASP A O 1
ATOM 622 N N . LEU A 1 82 ? -4.724 -11.099 -3.376 1.00 93.62 82 LEU A N 1
ATOM 623 C CA . LEU A 1 82 ? -5.209 -9.864 -4.002 1.00 93.62 82 LEU A CA 1
ATOM 624 C C . LEU A 1 82 ? -4.999 -8.623 -3.131 1.00 93.62 82 LEU A C 1
ATOM 626 O O . LEU A 1 82 ? -5.129 -7.503 -3.619 1.00 93.62 82 LEU A O 1
ATOM 630 N N . VAL A 1 83 ? -4.661 -8.800 -1.850 1.00 95.31 83 VAL A N 1
ATOM 631 C CA . VAL A 1 83 ? -4.416 -7.661 -0.964 1.00 95.31 83 VAL A CA 1
ATOM 632 C C . VAL A 1 83 ? -3.231 -6.823 -1.456 1.00 95.31 83 VAL A C 1
ATOM 634 O O . VAL A 1 83 ? -2.185 -7.369 -1.824 1.00 95.31 83 VAL A O 1
ATOM 637 N N . CYS A 1 84 ? -3.380 -5.500 -1.374 1.00 93.50 84 CYS A N 1
ATOM 638 C CA . CYS A 1 84 ? -2.418 -4.482 -1.768 1.00 93.50 84 CYS A CA 1
ATOM 639 C C . CYS A 1 84 ? -0.999 -4.829 -1.264 1.00 93.50 84 CYS A C 1
ATOM 641 O O . CYS A 1 84 ? -0.745 -4.848 -0.050 1.00 93.50 84 CYS A O 1
ATOM 643 N N . PRO A 1 85 ? -0.045 -5.090 -2.172 1.00 95.12 85 PRO A N 1
ATOM 644 C CA . PRO A 1 85 ? 1.350 -5.366 -1.843 1.00 95.12 85 PRO A CA 1
ATOM 645 C C . PRO A 1 85 ? 1.999 -4.318 -0.929 1.00 95.12 85 PRO A C 1
ATOM 647 O O . PRO A 1 85 ? 2.740 -4.674 -0.009 1.00 95.12 85 PRO A O 1
ATOM 650 N N . CYS A 1 86 ? 1.664 -3.038 -1.111 1.00 94.88 86 CYS A N 1
ATOM 651 C CA . CYS A 1 86 ? 2.167 -1.950 -0.273 1.00 94.88 86 CYS A CA 1
ATOM 652 C C . CYS A 1 86 ? 1.762 -2.113 1.202 1.00 94.88 86 CYS A C 1
ATOM 654 O O . CYS A 1 86 ? 2.600 -1.972 2.100 1.00 94.88 86 CYS A O 1
ATOM 656 N N . LEU A 1 87 ? 0.496 -2.472 1.448 1.00 96.56 87 LEU A N 1
ATOM 657 C CA . LEU A 1 87 ? -0.024 -2.766 2.783 1.00 96.56 87 LEU A CA 1
ATOM 658 C C . LEU A 1 87 ? 0.683 -3.992 3.367 1.00 96.56 87 LEU A C 1
ATOM 660 O O . LEU A 1 87 ? 1.180 -3.936 4.495 1.00 96.56 87 LEU A O 1
ATOM 664 N N . LYS A 1 88 ? 0.777 -5.086 2.597 1.00 97.06 88 LYS A N 1
ATOM 665 C CA . LYS A 1 88 ? 1.455 -6.316 3.039 1.00 97.06 88 LYS A CA 1
ATOM 666 C C . LYS A 1 88 ? 2.893 -6.043 3.449 1.00 97.06 88 LYS A C 1
ATOM 668 O O . LYS A 1 88 ? 3.329 -6.531 4.489 1.00 97.06 88 LYS A O 1
ATOM 673 N N . GLU A 1 89 ? 3.626 -5.248 2.675 1.00 96.06 89 GLU A N 1
ATOM 674 C CA . GLU A 1 89 ? 5.010 -4.894 2.986 1.00 96.06 89 GLU A CA 1
ATOM 675 C C . GLU A 1 89 ? 5.113 -3.988 4.221 1.00 96.06 89 GLU A C 1
ATOM 677 O O . GLU A 1 89 ? 6.013 -4.172 5.048 1.00 96.06 89 GLU A O 1
ATOM 682 N N . GLY A 1 90 ? 4.169 -3.058 4.397 1.00 96.12 90 GLY A N 1
ATOM 683 C CA . GLY A 1 90 ? 4.044 -2.239 5.605 1.00 96.12 90 GLY A CA 1
ATOM 684 C C . GLY A 1 90 ? 3.823 -3.088 6.861 1.00 96.12 90 GLY A C 1
ATOM 685 O O . GLY A 1 90 ? 4.523 -2.909 7.863 1.00 96.12 90 GLY A O 1
ATOM 686 N N . ILE A 1 91 ? 2.923 -4.073 6.792 1.00 97.00 91 ILE A N 1
ATOM 687 C CA . ILE A 1 91 ? 2.695 -5.059 7.860 1.00 97.00 91 ILE A CA 1
ATOM 688 C C . ILE A 1 91 ? 3.956 -5.895 8.090 1.00 97.00 91 ILE A C 1
ATOM 690 O O . ILE A 1 91 ? 4.407 -6.062 9.226 1.00 97.00 91 ILE A O 1
ATOM 694 N N . ARG A 1 92 ? 4.573 -6.386 7.010 1.00 96.69 92 ARG A N 1
ATOM 695 C CA . ARG A 1 92 ? 5.759 -7.243 7.063 1.00 96.69 92 ARG A CA 1
ATOM 696 C C . ARG A 1 92 ? 6.915 -6.585 7.808 1.00 96.69 92 ARG A C 1
ATOM 698 O O . ARG A 1 92 ? 7.574 -7.247 8.607 1.00 96.69 92 ARG A O 1
ATOM 705 N N . LYS A 1 93 ? 7.160 -5.300 7.548 1.00 94.81 93 LYS A N 1
ATOM 706 C CA . LYS A 1 93 ? 8.206 -4.490 8.195 1.00 94.81 93 LYS A CA 1
ATOM 707 C C . LYS A 1 93 ? 7.808 -3.969 9.584 1.00 94.81 93 LYS A C 1
ATOM 709 O O . LYS A 1 93 ? 8.630 -3.358 10.271 1.00 94.81 93 LYS A O 1
ATOM 714 N N . GLY A 1 94 ? 6.562 -4.195 10.007 1.00 95.38 94 GLY A N 1
ATOM 715 C CA . GLY A 1 94 ? 6.016 -3.720 11.279 1.00 95.38 94 GLY A CA 1
ATOM 716 C C . GLY A 1 94 ? 5.709 -2.221 11.309 1.00 95.38 94 GLY A C 1
ATOM 717 O O . GLY A 1 94 ? 5.593 -1.653 12.396 1.00 95.38 94 GLY A O 1
ATOM 718 N N . HIS A 1 95 ? 5.606 -1.579 10.143 1.00 96.00 95 HIS A N 1
ATOM 719 C CA . HIS A 1 95 ? 5.139 -0.198 10.020 1.00 96.00 95 HIS A CA 1
ATOM 720 C C . HIS A 1 95 ? 3.642 -0.089 10.307 1.00 96.00 95 HIS A C 1
ATOM 722 O O . HIS A 1 95 ? 3.213 0.866 10.943 1.00 96.00 95 HIS A O 1
ATOM 728 N N . ILE A 1 96 ? 2.878 -1.103 9.897 1.00 96.38 96 ILE A N 1
ATOM 729 C CA . ILE A 1 96 ? 1.449 -1.234 10.177 1.00 96.38 96 ILE A CA 1
ATOM 730 C C . ILE A 1 96 ? 1.269 -2.433 11.105 1.00 96.38 96 ILE A C 1
ATOM 732 O O . ILE A 1 96 ? 1.726 -3.538 10.811 1.00 96.38 96 ILE A O 1
ATOM 736 N N . GLN A 1 97 ? 0.640 -2.216 12.257 1.00 95.06 97 GLN A N 1
ATOM 737 C CA . GLN A 1 97 ? 0.404 -3.254 13.259 1.00 95.06 97 GLN A CA 1
ATOM 738 C C . GLN A 1 97 ? -1.094 -3.375 13.498 1.00 95.06 97 GLN A C 1
ATOM 740 O O . GLN A 1 97 ? -1.683 -2.491 14.106 1.00 95.06 97 GLN A O 1
ATOM 745 N N . LEU A 1 98 ? -1.684 -4.483 13.049 1.00 93.75 98 LEU A N 1
ATOM 746 C CA . LEU A 1 98 ? -3.094 -4.785 13.284 1.00 93.75 98 LEU A CA 1
ATOM 747 C C . LEU A 1 98 ? -3.367 -4.883 14.790 1.00 93.75 98 LEU A C 1
ATOM 749 O O . LEU A 1 98 ? -2.794 -5.733 15.485 1.00 93.75 98 LEU A O 1
ATOM 753 N N . SER A 1 99 ? -4.232 -3.999 15.278 1.00 89.69 99 SER A N 1
ATOM 754 C CA . SER A 1 99 ? -4.709 -3.980 16.656 1.00 89.69 99 SER A CA 1
ATOM 755 C C . SER A 1 99 ? -5.516 -5.251 16.941 1.00 89.69 99 SER A C 1
ATOM 757 O O . SER A 1 99 ? -6.386 -5.602 16.149 1.00 89.69 99 SER A O 1
ATOM 759 N N . PRO A 1 100 ? -5.299 -5.945 18.074 1.00 89.75 100 PRO A N 1
ATOM 760 C CA . PRO A 1 100 ? -6.161 -7.056 18.479 1.00 89.75 100 PRO A CA 1
ATOM 761 C C . PRO A 1 100 ? -7.621 -6.651 18.715 1.00 89.75 100 PRO A C 1
ATOM 763 O O . PRO A 1 100 ? -8.487 -7.520 18.708 1.00 89.75 100 PRO A O 1
ATOM 766 N N . HIS A 1 101 ? -7.869 -5.366 18.989 1.00 91.81 101 HIS A N 1
ATOM 767 C CA . HIS A 1 101 ? -9.201 -4.833 19.259 1.00 91.81 101 HIS A CA 1
ATOM 768 C C . HIS A 1 101 ? -9.881 -4.344 17.983 1.00 91.81 101 HIS A C 1
ATOM 770 O O . HIS A 1 101 ? -11.032 -4.694 17.754 1.00 91.81 101 HIS A O 1
ATOM 776 N N . ASP A 1 102 ? -9.155 -3.591 17.157 1.00 93.38 102 ASP A N 1
ATOM 777 C CA . ASP A 1 102 ? -9.729 -2.940 15.973 1.00 93.38 102 ASP A CA 1
ATOM 778 C C . ASP A 1 102 ? -9.604 -3.813 14.717 1.00 93.38 102 ASP A C 1
ATOM 780 O O . ASP A 1 102 ? -10.326 -3.628 13.747 1.00 93.38 102 ASP A O 1
ATOM 784 N N . GLY A 1 103 ? -8.692 -4.790 14.706 1.00 95.38 103 GLY A N 1
ATOM 785 C CA . GLY A 1 103 ? -8.490 -5.684 13.571 1.00 95.38 103 GLY A CA 1
ATOM 786 C C . GLY A 1 103 ? -8.248 -4.916 12.274 1.00 95.38 103 GLY A C 1
ATOM 787 O O . GLY A 1 103 ? -7.294 -4.141 12.189 1.00 95.38 103 GLY A O 1
ATOM 788 N N . LEU A 1 104 ? -9.105 -5.122 11.271 1.00 96.88 104 LEU A N 1
ATOM 789 C CA . LEU A 1 104 ? -9.014 -4.428 9.982 1.00 96.88 104 LEU A CA 1
ATOM 790 C C . LEU A 1 104 ? -9.408 -2.942 10.068 1.00 96.88 104 LEU A C 1
ATOM 792 O O . LEU A 1 104 ? -8.990 -2.163 9.217 1.00 96.88 104 LEU A O 1
ATOM 796 N N . ASP A 1 105 ? -10.095 -2.507 11.123 1.00 97.19 105 ASP A N 1
ATOM 797 C CA . ASP A 1 105 ? -10.398 -1.089 11.364 1.00 97.19 105 ASP A CA 1
ATOM 798 C C . ASP A 1 105 ? -9.219 -0.326 11.989 1.00 97.19 105 ASP A C 1
ATOM 800 O O . ASP A 1 105 ? -9.315 0.866 12.279 1.00 97.19 105 ASP A O 1
ATOM 804 N N . THR A 1 106 ? -8.064 -0.982 12.156 1.00 97.12 106 THR A N 1
ATOM 805 C CA . THR A 1 106 ? -6.816 -0.311 12.539 1.00 97.12 106 THR A CA 1
ATOM 806 C C . THR A 1 106 ? -6.524 0.842 11.575 1.00 97.12 106 THR A C 1
ATOM 808 O O . THR A 1 106 ? -6.375 0.628 10.370 1.00 97.12 106 THR A O 1
ATOM 811 N N . VAL A 1 107 ? -6.386 2.056 12.112 1.00 97.00 107 VAL A N 1
ATOM 812 C CA . VAL A 1 107 ? -6.051 3.258 11.337 1.00 97.00 107 VAL A CA 1
ATOM 813 C C . VAL A 1 107 ? -4.636 3.144 10.766 1.00 97.00 107 VAL A C 1
ATOM 815 O O . VAL A 1 107 ? -3.676 2.877 11.490 1.00 97.00 107 VAL A O 1
ATOM 818 N N . VAL A 1 108 ? -4.513 3.364 9.459 1.00 97.25 108 VAL A N 1
ATOM 819 C CA . VAL A 1 108 ? -3.239 3.428 8.731 1.00 97.25 108 VAL A CA 1
ATOM 820 C C . VAL A 1 108 ? -2.755 4.871 8.644 1.00 97.25 108 VAL A C 1
ATOM 822 O O . VAL A 1 108 ? -1.585 5.138 8.913 1.00 97.25 108 VAL A O 1
ATOM 825 N N . VAL A 1 109 ? -3.646 5.795 8.281 1.00 97.44 109 VAL A N 1
ATOM 826 C CA . VAL A 1 109 ? -3.354 7.229 8.203 1.00 97.44 109 VAL A CA 1
ATOM 827 C C . VAL A 1 109 ? -4.618 8.047 8.446 1.00 97.44 109 VAL A C 1
ATOM 829 O O . VAL A 1 109 ? -5.720 7.638 8.078 1.00 97.44 109 VAL A O 1
ATOM 832 N N . THR A 1 110 ? -4.420 9.215 9.045 1.00 97.12 110 THR A N 1
ATOM 833 C CA . THR A 1 110 ? -5.411 10.281 9.139 1.00 97.12 110 THR A CA 1
ATOM 834 C C . THR A 1 110 ? -4.841 11.504 8.435 1.00 97.12 110 THR A C 1
ATOM 836 O O . THR A 1 110 ? -3.686 11.859 8.678 1.00 97.12 110 THR A O 1
ATOM 839 N N . ASP A 1 111 ? -5.622 12.122 7.558 1.00 95.88 111 ASP A N 1
ATOM 840 C CA . ASP A 1 111 ? -5.220 13.294 6.777 1.00 95.88 111 ASP A CA 1
ATOM 841 C C . ASP A 1 111 ? -6.426 14.212 6.530 1.00 95.88 111 ASP A C 1
ATOM 843 O O . ASP A 1 111 ? -7.532 13.943 7.000 1.00 95.88 111 ASP A O 1
ATOM 847 N N . THR A 1 112 ? -6.232 15.287 5.778 1.00 94.81 112 THR A N 1
ATOM 848 C CA . THR A 1 112 ? -7.266 16.273 5.469 1.00 94.81 112 THR A CA 1
ATOM 849 C C . THR A 1 112 ? -7.735 16.152 4.021 1.00 94.81 112 THR A C 1
ATOM 851 O O . THR A 1 112 ? -6.945 16.040 3.084 1.00 94.81 112 THR A O 1
ATOM 854 N N . CYS A 1 113 ? -9.048 16.228 3.808 1.00 92.69 113 CYS A N 1
ATOM 855 C CA . CYS A 1 113 ? -9.635 16.290 2.478 1.00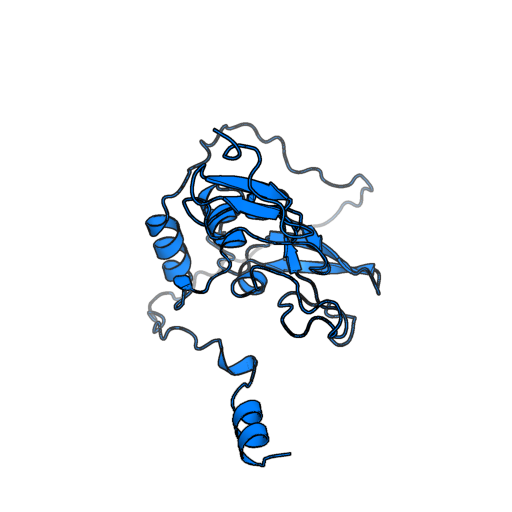 92.69 113 CYS A CA 1
ATOM 856 C C . CYS A 1 113 ? -9.208 17.565 1.747 1.00 92.69 113 CYS A C 1
ATOM 858 O O . CYS A 1 113 ? -9.491 18.673 2.195 1.00 92.69 113 CYS A O 1
ATOM 860 N N . LEU A 1 114 ? -8.618 17.400 0.562 1.00 88.69 114 LEU A N 1
ATOM 861 C CA . LEU A 1 114 ? -8.165 18.506 -0.291 1.00 88.69 114 LEU A CA 1
ATOM 862 C C . LEU A 1 114 ? -9.295 19.427 -0.791 1.00 88.69 114 LEU A C 1
ATOM 864 O O . LEU A 1 114 ? -9.006 20.505 -1.298 1.00 88.69 114 LEU A O 1
ATOM 868 N N . MET A 1 115 ? -10.559 19.000 -0.687 1.00 89.25 115 MET A N 1
ATOM 869 C CA . MET A 1 115 ? -11.714 19.737 -1.214 1.00 89.25 115 MET A CA 1
ATOM 870 C C . MET A 1 115 ? -12.551 20.417 -0.129 1.00 89.25 115 MET A C 1
ATOM 872 O O . MET A 1 115 ? -12.962 21.558 -0.310 1.00 89.25 115 MET A O 1
ATOM 876 N N . CYS A 1 116 ? -12.838 19.721 0.977 1.00 92.81 116 CYS A N 1
ATOM 877 C CA . CYS A 1 116 ? -13.711 20.236 2.038 1.00 92.81 116 CYS A CA 1
ATOM 878 C C . CYS A 1 116 ? -13.010 20.444 3.385 1.00 92.81 116 CYS A C 1
ATOM 880 O O . CYS A 1 116 ? -13.682 20.777 4.356 1.00 92.81 116 CYS A O 1
ATOM 882 N N . GLU A 1 117 ? -11.700 20.192 3.462 1.00 93.94 117 GLU A N 1
ATOM 883 C CA . GLU A 1 117 ? -10.861 20.357 4.660 1.00 93.94 117 GLU A CA 1
ATOM 884 C C . GLU A 1 117 ? -11.270 19.516 5.884 1.00 93.94 117 GLU A C 1
ATOM 886 O O . GLU A 1 117 ? -10.705 19.658 6.967 1.00 93.94 117 GLU A O 1
ATOM 891 N N . ASN A 1 118 ? -12.220 18.594 5.725 1.00 93.25 118 ASN A N 1
ATOM 892 C CA . ASN A 1 118 ? -12.579 17.654 6.778 1.00 93.25 118 ASN A CA 1
ATOM 893 C C . ASN A 1 118 ? -11.583 16.499 6.863 1.00 93.25 118 ASN A C 1
ATOM 895 O O . ASN A 1 118 ? -10.910 16.155 5.891 1.00 93.25 118 ASN A O 1
ATOM 899 N N . GLU A 1 119 ? -11.545 15.869 8.030 1.00 95.31 119 GLU A N 1
ATOM 900 C CA . GLU A 1 119 ? -10.695 14.717 8.296 1.00 95.31 119 GLU A CA 1
ATOM 901 C C . GLU A 1 119 ? -11.074 13.513 7.416 1.00 95.31 119 GLU A C 1
ATOM 903 O O . GLU A 1 119 ? -12.249 13.190 7.216 1.00 95.31 119 GLU A O 1
ATOM 908 N N . ILE A 1 120 ? -10.052 12.841 6.898 1.00 94.81 120 ILE A N 1
ATOM 909 C CA . ILE A 1 120 ? -10.117 11.555 6.214 1.00 94.81 120 ILE A CA 1
ATOM 910 C C . ILE A 1 120 ? -9.364 10.556 7.077 1.00 94.81 120 ILE A C 1
ATOM 912 O O . ILE A 1 120 ? -8.196 10.758 7.404 1.00 94.81 120 ILE A O 1
ATOM 916 N N . ILE A 1 121 ? -10.019 9.446 7.394 1.00 95.69 121 ILE A N 1
ATOM 917 C CA . ILE A 1 121 ? -9.420 8.333 8.123 1.00 95.69 121 ILE A CA 1
ATOM 918 C C . ILE A 1 121 ? -9.381 7.141 7.177 1.00 95.69 121 ILE A C 1
ATOM 920 O O . ILE A 1 121 ? -10.419 6.715 6.673 1.00 95.69 121 ILE A O 1
ATOM 924 N N . ALA A 1 122 ? -8.188 6.603 6.940 1.00 96.19 122 ALA A N 1
ATOM 925 C CA . ALA A 1 122 ? -8.008 5.373 6.188 1.00 96.19 122 ALA A CA 1
ATOM 926 C C . ALA A 1 122 ? -7.580 4.245 7.129 1.00 96.19 122 ALA A C 1
ATOM 928 O O . ALA A 1 122 ? -6.546 4.333 7.799 1.00 96.19 122 ALA A O 1
ATOM 929 N N . THR A 1 123 ? -8.365 3.174 7.167 1.00 97.38 123 THR A N 1
ATOM 930 C CA . THR A 1 123 ? -8.080 1.952 7.926 1.00 97.38 123 THR A CA 1
ATOM 931 C C . THR A 1 123 ? -7.473 0.873 7.037 1.00 97.38 123 THR A C 1
ATOM 933 O O . THR A 1 123 ? -7.464 0.994 5.809 1.00 97.38 123 THR A O 1
ATOM 936 N N . VAL A 1 124 ? -6.983 -0.214 7.643 1.00 97.44 124 VAL A N 1
ATOM 937 C CA . VAL A 1 124 ? -6.510 -1.385 6.891 1.00 97.44 124 VAL A CA 1
ATOM 938 C C . VAL A 1 124 ? -7.610 -1.923 5.976 1.00 97.44 124 VAL A C 1
ATOM 940 O O . VAL A 1 124 ? -7.324 -2.220 4.820 1.00 97.44 124 VAL A O 1
ATOM 943 N N . HIS A 1 125 ? -8.852 -1.983 6.457 1.00 96.44 125 HIS A N 1
ATOM 944 C CA . HIS A 1 125 ? -10.014 -2.424 5.694 1.00 96.44 125 HIS A CA 1
ATOM 945 C C . HIS A 1 125 ? -10.192 -1.600 4.415 1.00 96.44 125 HIS A C 1
ATOM 947 O O . HIS A 1 125 ? -10.362 -2.175 3.340 1.00 96.44 125 HIS A O 1
ATOM 953 N N . ASN A 1 126 ? -10.067 -0.269 4.500 1.00 94.62 126 ASN A N 1
ATOM 954 C CA . ASN A 1 126 ? -10.185 0.589 3.321 1.00 94.62 126 ASN A CA 1
ATOM 955 C C . ASN A 1 126 ? -9.113 0.275 2.271 1.00 94.62 126 ASN A C 1
ATOM 957 O O . ASN A 1 126 ? -9.398 0.311 1.084 1.00 94.62 126 ASN A O 1
ATOM 961 N N . VAL A 1 127 ? -7.885 -0.049 2.675 1.00 95.00 127 VAL A N 1
ATOM 962 C CA . VAL A 1 127 ? -6.751 -0.183 1.741 1.00 95.00 127 VAL A CA 1
ATOM 963 C C . VAL A 1 127 ? -6.439 -1.625 1.340 1.00 95.00 127 VAL A C 1
ATOM 965 O O . VAL A 1 127 ? -5.446 -1.854 0.648 1.00 95.00 127 VAL A O 1
ATOM 968 N N . LEU A 1 128 ? -7.262 -2.603 1.741 1.00 95.69 128 LEU A N 1
ATOM 969 C CA . LEU A 1 128 ? -7.029 -4.017 1.423 1.00 95.69 128 LEU A CA 1
ATOM 970 C C . LEU A 1 128 ? -6.863 -4.241 -0.077 1.00 95.69 128 LEU A C 1
ATOM 972 O O . LEU A 1 128 ? -5.905 -4.884 -0.478 1.00 95.69 128 LEU A O 1
ATOM 976 N N . TYR A 1 129 ? -7.757 -3.688 -0.893 1.00 92.62 129 TYR A N 1
ATOM 977 C CA . TYR A 1 129 ? -7.837 -3.988 -2.326 1.00 92.62 129 TYR A CA 1
ATOM 978 C C . TYR A 1 129 ? -7.712 -2.734 -3.195 1.00 92.62 129 TYR A C 1
ATOM 980 O O . TYR A 1 129 ? -8.334 -2.635 -4.251 1.00 92.62 129 TYR A O 1
ATOM 988 N N . GLN A 1 130 ? -6.937 -1.746 -2.740 1.00 89.56 130 GLN A N 1
ATOM 989 C CA . GLN A 1 130 ? -6.527 -0.652 -3.621 1.00 89.56 130 GLN A CA 1
ATOM 990 C C . GLN A 1 130 ? -5.467 -1.153 -4.617 1.00 89.56 130 GLN A C 1
ATOM 992 O O . GLN A 1 130 ? -4.639 -2.003 -4.272 1.00 89.56 130 GLN A O 1
ATOM 997 N N . GLY A 1 131 ? -5.484 -0.618 -5.838 1.00 83.12 131 GLY A N 1
ATOM 998 C CA . GLY A 1 131 ? -4.522 -0.979 -6.880 1.00 83.12 131 GLY A CA 1
ATOM 999 C C . GLY A 1 131 ? -3.078 -0.576 -6.553 1.00 83.12 131 GLY A C 1
ATOM 1000 O O . GLY A 1 131 ? -2.820 0.291 -5.718 1.00 83.12 131 GLY A O 1
ATOM 1001 N N . ASP A 1 132 ? -2.124 -1.191 -7.255 1.00 79.31 132 ASP A N 1
ATOM 1002 C CA . ASP A 1 132 ? -0.688 -0.880 -7.141 1.00 79.31 132 ASP A CA 1
ATOM 1003 C C . ASP A 1 132 ? -0.280 0.424 -7.839 1.00 79.31 132 ASP A C 1
ATOM 1005 O O . ASP A 1 132 ? 0.834 0.920 -7.642 1.00 79.31 132 ASP A O 1
ATOM 1009 N N . ILE A 1 133 ? -1.168 0.961 -8.676 1.00 75.75 133 ILE A N 1
ATOM 1010 C CA . ILE A 1 133 ? -0.956 2.165 -9.475 1.00 75.75 133 ILE A CA 1
ATOM 1011 C C . ILE A 1 133 ? -2.253 2.976 -9.476 1.00 75.75 133 ILE A C 1
ATOM 1013 O O . ILE A 1 133 ? -3.319 2.432 -9.759 1.00 75.75 133 ILE A O 1
ATOM 1017 N N . GLY A 1 134 ? -2.163 4.279 -9.211 1.00 68.31 134 GLY A N 1
ATOM 1018 C CA . GLY A 1 134 ? -3.299 5.205 -9.286 1.00 68.31 134 GLY A CA 1
ATOM 1019 C C . GLY A 1 134 ? -3.520 5.751 -10.699 1.00 68.31 134 GLY A C 1
ATOM 1020 O O . GLY A 1 134 ? -3.352 6.947 -10.934 1.00 68.31 134 GLY A O 1
ATOM 1021 N N . LEU A 1 135 ? -3.828 4.876 -11.663 1.00 65.94 135 LEU A N 1
ATOM 1022 C CA . LEU A 1 135 ? -3.991 5.254 -13.081 1.00 65.94 135 LEU A CA 1
ATOM 1023 C C . LEU A 1 135 ? -5.302 5.992 -13.383 1.00 65.94 135 LEU A C 1
ATOM 1025 O O . LEU A 1 135 ? -5.436 6.604 -14.439 1.00 65.94 135 LEU A O 1
ATOM 1029 N N . ASP A 1 136 ? -6.270 5.940 -12.477 1.00 62.50 136 ASP A N 1
ATOM 1030 C CA . ASP A 1 136 ? -7.639 6.407 -12.689 1.00 62.50 136 ASP A CA 1
ATOM 1031 C C . ASP A 1 136 ? -7.867 7.872 -12.271 1.00 62.50 136 ASP A C 1
ATOM 1033 O O . ASP A 1 136 ? -9.006 8.347 -12.249 1.00 62.50 136 ASP A O 1
ATOM 1037 N N . TYR A 1 137 ? -6.785 8.617 -12.008 1.00 63.69 137 TYR A N 1
ATOM 1038 C CA . TYR A 1 137 ? -6.824 10.040 -11.660 1.00 63.69 137 TYR A CA 1
ATOM 1039 C C . TYR A 1 137 ? -7.673 10.866 -12.641 1.00 63.69 137 TYR A C 1
ATOM 1041 O O . TYR A 1 137 ? -8.506 11.669 -12.224 1.00 63.69 137 TYR A O 1
ATOM 1049 N N . GLU A 1 138 ? -7.502 10.655 -13.95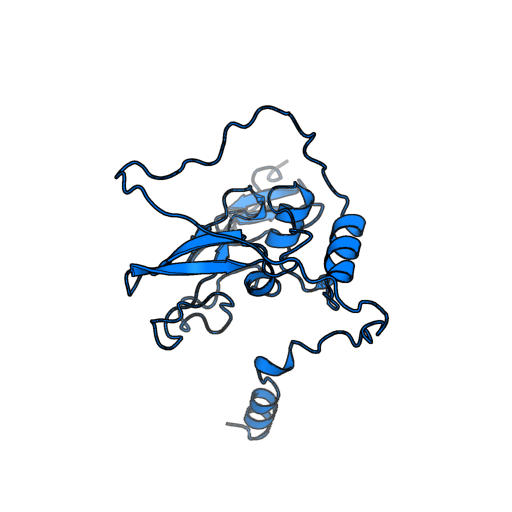0 1.00 58.31 138 GLU A N 1
ATOM 1050 C CA . GLU A 1 138 ? -8.226 11.416 -14.982 1.00 58.31 138 GLU A CA 1
ATOM 1051 C C . GLU A 1 138 ? -9.695 10.993 -15.128 1.00 58.31 138 GLU A C 1
ATOM 1053 O O . GLU A 1 138 ? -10.492 11.719 -15.715 1.00 58.31 138 GLU A O 1
ATOM 1058 N N . SER A 1 139 ? -10.065 9.835 -14.574 1.00 59.66 139 SER A N 1
ATOM 1059 C CA . SER A 1 139 ? -11.415 9.264 -14.652 1.00 59.66 139 SER A CA 1
ATOM 1060 C C . SER A 1 139 ? -12.241 9.491 -13.383 1.00 59.66 139 SER A C 1
ATOM 1062 O O . SER A 1 139 ? -13.321 8.920 -13.247 1.00 59.66 139 SER A O 1
ATOM 1064 N N . GLY A 1 140 ? -11.759 10.319 -12.450 1.00 58.16 140 GLY A N 1
ATOM 1065 C CA . GLY A 1 140 ? -12.474 10.613 -11.206 1.00 58.16 140 GLY A CA 1
ATOM 1066 C C . GLY A 1 140 ? -12.326 9.535 -10.133 1.00 58.16 140 GLY A C 1
ATOM 1067 O O . GLY A 1 140 ? -13.215 9.385 -9.297 1.00 58.16 140 GLY A O 1
ATOM 1068 N N . VAL A 1 141 ? -11.208 8.802 -10.144 1.00 64.88 141 VAL A N 1
ATOM 1069 C CA . VAL A 1 141 ? -10.805 7.836 -9.108 1.00 64.88 141 VAL A CA 1
ATOM 1070 C C . VAL A 1 141 ? -11.877 6.794 -8.700 1.00 64.88 141 VAL A C 1
ATOM 1072 O O . VAL A 1 141 ? -12.126 6.593 -7.500 1.00 64.88 141 VAL A O 1
ATOM 1075 N N . PRO A 1 142 ? -12.566 6.131 -9.654 1.00 61.91 142 PRO A N 1
ATOM 1076 C CA . PRO A 1 142 ? -13.581 5.118 -9.351 1.00 61.91 142 PRO A CA 1
ATOM 1077 C C . PRO A 1 142 ? -13.050 3.968 -8.486 1.00 61.91 142 PRO A C 1
ATOM 1079 O O . PRO A 1 142 ? -13.791 3.474 -7.634 1.00 61.91 142 PRO A O 1
ATOM 1082 N N . ASP A 1 143 ? -11.774 3.601 -8.626 1.00 68.38 143 ASP A N 1
ATOM 1083 C CA . ASP A 1 143 ? -11.175 2.473 -7.907 1.00 68.38 143 ASP A CA 1
ATOM 1084 C C . ASP A 1 143 ? -10.608 2.864 -6.538 1.00 68.38 143 ASP A C 1
ATOM 1086 O O . ASP A 1 143 ? -10.215 1.994 -5.752 1.00 68.38 143 ASP A O 1
ATOM 1090 N N . SER A 1 144 ? -10.623 4.160 -6.204 1.00 75.94 144 SER A N 1
ATOM 1091 C CA . SER A 1 144 ? -10.255 4.620 -4.869 1.00 75.94 144 SER A CA 1
ATOM 1092 C C . SER A 1 144 ? -11.147 3.988 -3.800 1.00 75.94 144 SER A C 1
ATOM 1094 O O . SER A 1 144 ? -12.385 4.001 -3.859 1.00 75.94 144 SER A O 1
ATOM 1096 N N . LYS A 1 145 ? -10.487 3.421 -2.791 1.00 84.06 145 LYS A N 1
ATOM 1097 C CA . LYS A 1 145 ? -11.145 2.744 -1.669 1.00 84.06 145 LYS A CA 1
ATOM 1098 C C . LYS A 1 145 ? -11.227 3.618 -0.415 1.00 84.06 145 LYS A C 1
ATOM 1100 O O . LYS A 1 145 ? -11.965 3.288 0.511 1.00 84.06 145 LYS A O 1
ATOM 1105 N N . VAL A 1 146 ? -10.517 4.749 -0.395 1.00 90.31 146 VAL A N 1
ATOM 1106 C CA . VAL A 1 146 ? -10.626 5.777 0.646 1.00 90.31 146 VAL A CA 1
ATOM 1107 C C . VAL A 1 146 ? -11.424 6.954 0.099 1.00 90.31 146 VAL A C 1
ATOM 1109 O O . VAL A 1 146 ? -11.084 7.501 -0.948 1.00 90.31 146 VAL A O 1
ATOM 1112 N N . ARG A 1 147 ? -12.482 7.358 0.809 1.00 89.19 147 ARG A N 1
ATOM 1113 C CA . ARG A 1 147 ? -13.364 8.464 0.410 1.00 89.19 147 ARG A CA 1
ATOM 1114 C C . ARG A 1 147 ? -13.601 9.425 1.563 1.00 89.19 147 ARG A C 1
ATOM 1116 O O . ARG A 1 147 ? -13.657 9.014 2.719 1.00 89.19 147 ARG A O 1
ATOM 1123 N N . CYS A 1 148 ? -13.775 10.703 1.236 1.00 89.75 148 CYS A N 1
ATOM 1124 C CA . CYS A 1 148 ? -14.259 11.679 2.207 1.00 89.75 148 CYS A CA 1
ATOM 1125 C C . CYS A 1 148 ? -15.784 11.568 2.341 1.00 89.75 148 CYS A C 1
ATOM 1127 O O . CYS A 1 148 ? -16.507 11.700 1.352 1.00 89.75 148 CYS A O 1
ATOM 1129 N N . SER A 1 149 ? -16.271 11.376 3.568 1.00 88.50 149 SER A N 1
ATOM 1130 C CA . SER A 1 149 ? -17.702 11.256 3.878 1.00 88.50 149 SER A CA 1
ATOM 1131 C C . SER A 1 149 ? -18.506 12.528 3.592 1.00 88.50 149 SER A C 1
ATOM 1133 O O . SER A 1 149 ? -19.706 12.443 3.359 1.00 88.50 149 SER A O 1
ATOM 1135 N N . ASN A 1 150 ? -17.855 13.694 3.574 1.00 88.44 150 ASN A N 1
ATOM 1136 C CA . ASN A 1 150 ? -18.512 14.991 3.392 1.00 88.44 150 ASN A CA 1
ATOM 1137 C C . ASN A 1 150 ? -18.553 15.470 1.933 1.00 88.44 150 ASN A C 1
ATOM 1139 O O . ASN A 1 150 ? -19.091 16.540 1.660 1.00 88.44 150 ASN A O 1
ATOM 1143 N N . CYS A 1 151 ? -17.971 14.719 0.995 1.00 84.38 151 CYS A N 1
ATOM 1144 C CA . CYS A 1 151 ? -17.846 15.137 -0.403 1.00 84.38 151 CYS A CA 1
ATOM 1145 C C . CYS A 1 151 ? -18.770 14.377 -1.366 1.00 84.38 151 CYS A C 1
ATOM 1147 O O . CYS A 1 151 ? -18.423 14.256 -2.538 1.00 84.38 151 CYS A O 1
ATOM 1149 N N . ASP A 1 152 ? -19.905 13.832 -0.914 1.00 74.94 152 ASP A N 1
ATOM 1150 C CA . ASP A 1 152 ? -20.856 13.071 -1.750 1.00 74.94 152 ASP A CA 1
ATOM 1151 C C . ASP A 1 152 ? -20.163 12.053 -2.685 1.00 74.94 152 ASP A C 1
ATOM 1153 O O . ASP A 1 152 ? -20.480 11.932 -3.867 1.00 74.94 152 ASP A O 1
ATOM 1157 N N . ASN A 1 153 ? -19.144 11.349 -2.171 1.00 68.44 153 ASN A N 1
ATOM 1158 C CA . ASN A 1 153 ? -18.299 10.390 -2.900 1.00 68.44 153 ASN A CA 1
ATOM 1159 C C . ASN A 1 153 ? -17.488 10.935 -4.092 1.00 68.44 153 ASN A C 1
ATOM 1161 O O . ASN A 1 153 ? -16.788 10.154 -4.737 1.00 68.44 153 ASN A O 1
ATOM 1165 N N . SER A 1 154 ? -17.499 12.244 -4.349 1.00 76.06 154 SER A N 1
ATOM 1166 C CA . SER A 1 154 ? -16.725 12.882 -5.427 1.00 76.06 154 SER A CA 1
ATOM 1167 C C . SER A 1 154 ? -15.214 12.925 -5.172 1.00 76.06 154 SER A C 1
ATOM 1169 O O . SER A 1 154 ? -14.436 13.130 -6.099 1.00 76.06 154 SER A O 1
ATOM 1171 N N . CYS A 1 155 ? -14.787 12.733 -3.919 1.00 82.44 155 CYS A N 1
ATOM 1172 C CA . CYS A 1 155 ? -13.385 12.792 -3.514 1.00 82.44 155 CYS A CA 1
ATOM 1173 C C . CYS A 1 155 ? -12.881 11.404 -3.127 1.00 82.44 155 CYS A C 1
ATOM 1175 O O . CYS A 1 155 ? -13.177 10.907 -2.035 1.00 82.44 155 CYS A O 1
ATOM 1177 N N . GLY A 1 156 ? -12.129 10.799 -4.040 1.00 86.81 156 GLY A N 1
ATOM 1178 C CA . GLY A 1 156 ? -11.469 9.519 -3.850 1.00 86.81 156 GLY A CA 1
ATOM 1179 C C . GLY A 1 156 ? -9.963 9.660 -3.658 1.00 86.81 156 GLY A C 1
ATOM 1180 O O . GLY A 1 156 ? -9.329 10.549 -4.228 1.00 86.81 156 GLY A O 1
ATOM 1181 N N . TYR A 1 157 ? -9.399 8.777 -2.844 1.00 89.75 157 TYR A N 1
ATOM 1182 C CA . TYR A 1 157 ? -7.999 8.809 -2.456 1.00 89.75 157 TYR A CA 1
ATOM 1183 C C . TYR A 1 157 ? -7.373 7.416 -2.407 1.00 89.75 157 TYR A C 1
ATOM 1185 O O . TYR A 1 157 ? -8.041 6.402 -2.180 1.00 89.75 157 TYR A O 1
ATOM 1193 N N . TYR A 1 158 ? -6.054 7.400 -2.559 1.00 91.81 158 TYR A N 1
ATOM 1194 C CA . TYR A 1 158 ? -5.187 6.255 -2.323 1.00 91.81 158 TYR A CA 1
ATOM 1195 C C . TYR A 1 158 ? -4.361 6.481 -1.063 1.00 91.81 158 TYR A C 1
ATOM 1197 O O . TYR A 1 158 ? -4.011 7.618 -0.739 1.00 91.81 158 TYR A O 1
ATOM 1205 N N . VAL A 1 159 ? -3.994 5.396 -0.380 1.00 93.06 159 VAL A N 1
ATOM 1206 C CA . VAL A 1 159 ? -2.958 5.452 0.657 1.00 93.06 159 VAL A CA 1
ATOM 1207 C C . VAL A 1 159 ? -1.664 4.926 0.077 1.00 93.06 159 VAL A C 1
ATOM 1209 O O . VAL A 1 159 ? -1.547 3.751 -0.271 1.00 93.06 159 VAL A O 1
ATOM 1212 N N . VAL A 1 160 ? -0.667 5.787 -0.006 1.00 91.94 160 VAL A N 1
ATOM 1213 C CA . VAL A 1 160 ? 0.634 5.454 -0.587 1.00 91.94 160 VAL A CA 1
ATOM 1214 C C . VAL A 1 160 ? 1.704 5.391 0.503 1.00 91.94 160 VAL A C 1
ATOM 1216 O O . VAL A 1 160 ? 1.441 5.741 1.650 1.00 91.94 160 VAL A O 1
ATOM 1219 N N . ASP A 1 161 ? 2.906 4.906 0.177 1.00 92.88 161 ASP A N 1
ATOM 1220 C CA . ASP A 1 161 ? 4.068 4.865 1.085 1.00 92.88 161 ASP A CA 1
ATOM 1221 C C . ASP A 1 161 ? 3.880 4.052 2.392 1.00 92.88 161 ASP A C 1
ATOM 1223 O O . ASP A 1 161 ? 4.715 4.093 3.299 1.00 92.88 161 ASP A O 1
ATOM 1227 N N . MET A 1 162 ? 2.858 3.191 2.474 1.00 95.19 162 MET A N 1
ATOM 1228 C CA . MET A 1 162 ? 2.674 2.266 3.608 1.00 95.19 162 MET A CA 1
ATOM 1229 C C . MET A 1 162 ? 3.902 1.370 3.833 1.00 95.19 162 MET A C 1
ATOM 1231 O O . MET A 1 162 ? 4.297 1.094 4.968 1.00 95.19 162 MET A O 1
ATOM 1235 N N . CYS A 1 163 ? 4.550 0.952 2.740 1.00 94.56 163 CYS A N 1
ATOM 1236 C CA . CYS A 1 163 ? 5.714 0.069 2.755 1.00 94.56 163 CYS A CA 1
ATOM 1237 C C . CYS A 1 163 ? 6.999 0.726 3.300 1.00 94.56 163 CYS A C 1
ATOM 1239 O O . CYS A 1 163 ? 7.974 0.018 3.589 1.00 94.56 163 CYS A O 1
ATOM 1241 N N . THR A 1 164 ? 7.028 2.061 3.395 1.00 92.75 164 THR A N 1
ATOM 1242 C CA . THR A 1 164 ? 8.168 2.854 3.893 1.00 92.75 164 THR A CA 1
ATOM 1243 C C . THR A 1 164 ? 7.974 3.284 5.350 1.00 92.75 164 THR A C 1
ATOM 1245 O O . THR A 1 164 ? 8.940 3.653 6.019 1.00 92.75 164 THR A O 1
ATOM 1248 N N . GLY A 1 165 ? 6.739 3.180 5.852 1.00 94.88 165 GLY A N 1
ATOM 1249 C CA . GLY A 1 165 ? 6.345 3.596 7.193 1.00 94.88 165 GLY A CA 1
ATOM 1250 C C . GLY A 1 165 ? 5.884 5.041 7.310 1.00 94.88 165 GLY A C 1
ATOM 1251 O O . GLY A 1 165 ? 5.689 5.501 8.432 1.00 94.88 165 GLY A O 1
ATOM 1252 N N . TYR A 1 166 ? 5.684 5.723 6.182 1.00 95.56 166 TYR A N 1
ATOM 1253 C CA . TYR A 1 166 ? 5.160 7.086 6.121 1.00 95.56 166 TYR A CA 1
ATOM 1254 C C . TYR A 1 166 ? 3.904 7.117 5.245 1.00 95.56 166 TYR A C 1
ATOM 1256 O O . TYR A 1 166 ? 3.937 7.701 4.162 1.00 95.56 166 TYR A O 1
ATOM 1264 N N . PRO A 1 167 ? 2.818 6.438 5.663 1.00 95.50 167 PRO A N 1
ATOM 1265 C CA . PRO A 1 167 ? 1.597 6.413 4.880 1.00 95.50 167 PRO A CA 1
ATOM 1266 C C . PRO A 1 167 ? 1.046 7.832 4.715 1.00 95.50 167 PRO A C 1
ATOM 1268 O O . PRO A 1 167 ? 1.073 8.623 5.658 1.00 95.50 167 PRO A O 1
ATOM 1271 N N . LYS A 1 168 ? 0.550 8.145 3.520 1.00 93.38 168 LYS A N 1
ATOM 1272 C CA . LYS A 1 168 ? -0.038 9.451 3.192 1.00 93.38 168 LYS A CA 1
ATOM 1273 C C . LYS A 1 168 ? -1.207 9.289 2.233 1.00 93.38 168 LYS A C 1
ATOM 1275 O O . LYS A 1 168 ? -1.239 8.327 1.458 1.00 93.38 168 LYS A O 1
ATOM 1280 N N . ILE A 1 169 ? -2.141 10.230 2.295 1.00 92.31 169 ILE A N 1
ATOM 1281 C CA . ILE A 1 169 ? -3.237 10.327 1.340 1.00 92.31 169 ILE A CA 1
ATOM 1282 C C . ILE A 1 169 ? -2.715 10.961 0.050 1.00 92.31 169 ILE A C 1
ATOM 1284 O O . ILE A 1 169 ? -2.028 11.979 0.073 1.00 92.31 169 ILE A O 1
ATOM 1288 N N . ASP A 1 170 ? -3.021 10.338 -1.084 1.00 88.44 170 ASP A N 1
ATOM 1289 C CA . ASP A 1 170 ? -2.621 10.820 -2.402 1.00 88.44 170 ASP A CA 1
ATOM 1290 C C . ASP A 1 170 ? -3.760 10.638 -3.413 1.00 88.44 170 ASP A C 1
ATOM 1292 O O . ASP A 1 170 ? -4.660 9.812 -3.248 1.00 88.44 170 ASP A O 1
ATOM 1296 N N . THR A 1 171 ? -3.709 11.416 -4.487 1.00 84.44 171 THR A N 1
ATOM 1297 C CA . THR A 1 171 ? -4.623 11.295 -5.632 1.00 84.44 171 THR A CA 1
ATOM 1298 C C . THR A 1 171 ? -4.292 10.104 -6.537 1.00 84.44 171 THR A C 1
ATOM 1300 O O . THR A 1 171 ? -5.009 9.847 -7.499 1.00 84.44 171 THR A O 1
ATOM 1303 N N . GLY A 1 172 ? -3.187 9.400 -6.273 1.00 80.50 172 GLY A N 1
ATOM 1304 C CA . GLY A 1 172 ? -2.698 8.267 -7.058 1.00 80.50 172 GLY A CA 1
ATOM 1305 C C . GLY A 1 172 ? -1.855 8.680 -8.269 1.00 80.50 172 GLY A C 1
ATOM 1306 O O . GLY A 1 172 ? -1.080 7.874 -8.789 1.00 80.50 172 GLY A O 1
ATOM 1307 N N . LYS A 1 173 ? -1.939 9.954 -8.676 1.00 75.88 173 LYS A N 1
ATOM 1308 C CA . LYS A 1 173 ? -1.219 10.528 -9.812 1.00 75.88 173 LYS A CA 1
ATOM 1309 C C . LYS A 1 173 ? 0.287 10.483 -9.558 1.00 75.88 173 LYS A C 1
ATOM 1311 O O . LYS A 1 173 ? 0.844 11.365 -8.913 1.00 75.88 173 LYS A O 1
ATOM 1316 N N . SER A 1 174 ? 0.945 9.498 -10.165 1.00 72.88 174 SER A N 1
ATOM 1317 C CA . SER A 1 174 ? 2.398 9.234 -10.174 1.00 72.88 174 SER A CA 1
ATOM 1318 C C . SER A 1 174 ? 2.907 8.183 -9.190 1.00 72.88 174 SER A C 1
ATOM 1320 O O . SER A 1 174 ? 4.104 7.890 -9.200 1.00 72.88 174 SER A O 1
ATOM 1322 N N . TYR A 1 175 ? 2.035 7.567 -8.395 1.00 78.44 175 TYR A N 1
ATOM 1323 C CA . TYR A 1 175 ? 2.460 6.499 -7.499 1.00 78.44 175 TYR A CA 1
ATOM 1324 C C . TYR A 1 175 ? 2.407 5.128 -8.179 1.00 78.44 175 TYR A C 1
ATOM 1326 O O . TYR A 1 175 ? 1.426 4.775 -8.832 1.00 78.44 175 TYR A O 1
ATOM 1334 N N . SER A 1 176 ? 3.471 4.347 -7.989 1.00 85.19 176 SER A N 1
ATOM 1335 C CA . SER A 1 176 ? 3.572 2.962 -8.440 1.00 85.19 176 SER A CA 1
ATOM 1336 C C . SER A 1 176 ? 4.256 2.113 -7.371 1.00 85.19 176 SER A C 1
ATOM 1338 O O . SER A 1 176 ? 5.260 2.522 -6.766 1.00 85.19 176 SER A O 1
ATOM 1340 N N . HIS A 1 177 ? 3.709 0.925 -7.130 1.00 87.44 177 HIS A N 1
ATOM 1341 C CA . HIS A 1 177 ? 4.332 -0.110 -6.322 1.00 87.44 177 HIS A CA 1
ATOM 1342 C C . HIS A 1 177 ? 4.933 -1.182 -7.234 1.00 87.44 177 HIS A C 1
ATOM 1344 O O . HIS A 1 177 ? 4.227 -1.905 -7.931 1.00 87.44 177 HIS A O 1
ATOM 1350 N N . CYS A 1 178 ? 6.256 -1.325 -7.223 1.00 89.00 178 CYS A N 1
ATOM 1351 C CA . CYS A 1 178 ? 6.916 -2.366 -7.997 1.00 89.00 178 CYS A CA 1
ATOM 1352 C C . CYS A 1 178 ? 6.681 -3.733 -7.352 1.00 89.00 178 CYS A C 1
ATOM 1354 O O . CYS A 1 178 ? 7.137 -3.977 -6.235 1.00 89.00 178 CYS A O 1
ATOM 1356 N N . THR A 1 179 ? 6.027 -4.637 -8.076 1.00 86.69 179 THR A N 1
ATOM 1357 C CA . THR A 1 179 ? 5.718 -6.009 -7.637 1.00 86.69 179 THR A CA 1
ATOM 1358 C C . THR A 1 179 ? 6.807 -7.030 -7.985 1.00 86.69 179 THR A C 1
ATOM 1360 O O . THR A 1 179 ? 6.763 -8.157 -7.499 1.00 86.69 179 THR A O 1
ATOM 1363 N N . PHE A 1 180 ? 7.814 -6.643 -8.779 1.00 85.94 180 PHE A N 1
ATOM 1364 C CA . PHE A 1 180 ? 8.956 -7.500 -9.136 1.00 85.94 180 PHE A CA 1
ATOM 1365 C C . PHE A 1 180 ? 10.032 -7.561 -8.050 1.00 85.94 180 PHE A C 1
ATOM 1367 O O . PHE A 1 180 ? 10.818 -8.507 -7.997 1.00 85.94 180 PHE A O 1
ATOM 1374 N N . CYS A 1 181 ? 10.081 -6.559 -7.170 1.00 88.19 181 CYS A N 1
ATOM 1375 C CA . CYS A 1 181 ? 10.968 -6.600 -6.019 1.00 88.19 181 CYS A CA 1
ATOM 1376 C C . CYS A 1 181 ? 10.597 -7.752 -5.072 1.00 88.19 181 CYS A C 1
ATOM 1378 O O . CYS A 1 181 ? 9.456 -8.201 -5.001 1.00 88.19 181 CYS A O 1
ATOM 1380 N N . SER A 1 182 ? 11.591 -8.234 -4.326 1.00 86.94 182 SER A N 1
ATOM 1381 C CA . SER A 1 182 ? 11.424 -9.363 -3.412 1.00 86.94 182 SER A CA 1
ATOM 1382 C C . SER A 1 182 ? 10.387 -9.094 -2.309 1.00 86.94 182 SER A C 1
ATOM 1384 O O . SER A 1 182 ? 9.946 -7.967 -2.085 1.00 86.94 182 SER A O 1
ATOM 1386 N N . ALA A 1 183 ? 10.003 -10.154 -1.589 1.00 90.06 183 ALA A N 1
ATOM 1387 C CA . ALA A 1 183 ? 8.914 -10.128 -0.613 1.00 90.06 183 ALA A CA 1
ATOM 1388 C C . ALA A 1 183 ? 7.587 -9.695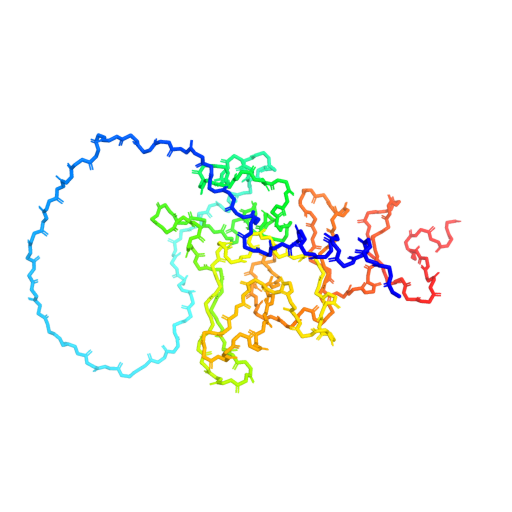 -1.257 1.00 90.06 183 ALA A C 1
ATOM 1390 O O . ALA A 1 183 ? 7.059 -10.463 -2.059 1.00 90.06 183 ALA A O 1
ATOM 1391 N N . PHE A 1 184 ? 7.049 -8.531 -0.901 1.00 93.56 184 PHE A N 1
ATOM 1392 C CA . PHE A 1 184 ? 5.838 -7.972 -1.503 1.00 93.56 184 PHE A CA 1
ATOM 1393 C C . PHE A 1 184 ? 6.135 -6.819 -2.463 1.00 93.56 184 PHE A C 1
ATOM 1395 O O . PHE A 1 184 ? 5.211 -6.159 -2.913 1.00 93.56 184 PHE A O 1
ATOM 1402 N N . GLY A 1 185 ? 7.402 -6.572 -2.793 1.00 91.06 185 GLY A N 1
ATOM 1403 C CA . GLY A 1 185 ? 7.791 -5.478 -3.667 1.00 91.06 185 GLY A CA 1
ATOM 1404 C C . GLY A 1 185 ? 8.211 -4.213 -2.917 1.00 91.06 185 GLY A C 1
ATOM 1405 O O . GLY A 1 185 ? 8.506 -4.246 -1.719 1.00 91.06 185 GLY A O 1
ATOM 1406 N N . CYS A 1 186 ? 8.251 -3.080 -3.619 1.00 90.94 186 CYS A N 1
ATOM 1407 C CA . CYS A 1 186 ? 8.477 -1.781 -2.987 1.00 90.94 186 CYS A CA 1
ATOM 1408 C C . CYS A 1 186 ? 7.854 -0.608 -3.747 1.00 90.94 186 CYS A C 1
ATOM 1410 O O . CYS A 1 186 ? 7.799 -0.584 -4.975 1.00 90.94 186 CYS A O 1
ATOM 1412 N N . CYS A 1 187 ? 7.488 0.417 -2.988 1.00 90.38 187 CYS A N 1
ATOM 1413 C CA . CYS A 1 187 ? 7.089 1.727 -3.473 1.00 90.38 187 CYS A CA 1
ATOM 1414 C C . CYS A 1 187 ? 8.242 2.356 -4.287 1.00 90.38 187 CYS A C 1
ATOM 1416 O O . CYS A 1 187 ? 9.345 2.498 -3.752 1.00 90.38 187 CYS A O 1
ATOM 1418 N N . VAL A 1 188 ? 8.018 2.707 -5.561 1.00 87.19 188 VAL A N 1
ATOM 1419 C CA . VAL A 1 188 ? 9.043 3.356 -6.413 1.00 87.19 188 VAL A CA 1
ATOM 1420 C C . VAL A 1 188 ? 8.851 4.868 -6.538 1.00 87.19 188 VAL A C 1
ATOM 1422 O O . VAL A 1 188 ? 9.785 5.565 -6.916 1.00 87.19 188 VAL A O 1
ATOM 1425 N N . GLY A 1 189 ? 7.676 5.391 -6.175 1.00 80.25 189 GLY A N 1
ATOM 1426 C CA . GLY A 1 189 ? 7.392 6.832 -6.094 1.00 80.25 189 GLY A CA 1
ATOM 1427 C C . GLY A 1 189 ? 7.298 7.575 -7.434 1.00 80.25 189 GLY A C 1
ATOM 1428 O O . GLY A 1 189 ? 6.816 8.701 -7.455 1.00 80.25 189 GLY A O 1
ATOM 1429 N N . ASP A 1 190 ? 7.720 6.954 -8.536 1.00 83.31 190 ASP A N 1
ATOM 1430 C CA . ASP A 1 190 ? 7.578 7.466 -9.898 1.00 83.31 190 ASP A CA 1
ATOM 1431 C C . ASP A 1 190 ? 7.159 6.318 -10.824 1.00 83.31 190 ASP A C 1
ATOM 1433 O O . ASP A 1 190 ? 7.860 5.311 -10.953 1.00 83.31 190 ASP A O 1
ATOM 1437 N N . PHE A 1 191 ? 6.003 6.467 -11.470 1.00 83.75 191 PHE A N 1
ATOM 1438 C CA . PHE A 1 191 ? 5.444 5.480 -12.398 1.00 83.75 191 PHE A CA 1
ATOM 1439 C C . PHE A 1 191 ? 6.316 5.217 -13.638 1.00 83.75 191 PHE A C 1
ATOM 1441 O O . PHE A 1 191 ? 6.132 4.202 -14.306 1.00 83.75 191 PHE A O 1
ATOM 1448 N N . ARG A 1 192 ? 7.271 6.102 -13.949 1.00 86.62 192 ARG A N 1
ATOM 1449 C CA . ARG A 1 192 ? 8.227 5.947 -15.059 1.00 86.62 192 ARG A CA 1
ATOM 1450 C C . ARG A 1 192 ? 9.424 5.075 -14.690 1.00 86.62 192 ARG A C 1
ATOM 1452 O O . ARG A 1 192 ? 10.241 4.757 -15.558 1.00 86.62 192 ARG A O 1
ATOM 1459 N N . LEU A 1 193 ? 9.568 4.698 -13.418 1.00 88.62 193 LEU A N 1
ATOM 1460 C CA . LEU A 1 193 ? 10.588 3.746 -12.999 1.00 88.62 193 LEU A CA 1
ATOM 1461 C C . LEU A 1 193 ? 10.156 2.320 -13.348 1.00 88.62 193 LEU A C 1
ATOM 1463 O O . LEU A 1 193 ? 9.116 1.840 -12.905 1.00 88.62 193 LEU A O 1
ATOM 1467 N N . ALA A 1 194 ? 11.001 1.620 -14.097 1.00 88.75 194 ALA A N 1
ATOM 1468 C CA . ALA A 1 194 ? 10.852 0.203 -14.396 1.00 88.75 194 ALA A CA 1
ATOM 1469 C C . ALA A 1 194 ? 11.814 -0.637 -13.555 1.00 88.75 194 ALA A C 1
ATOM 1471 O O . ALA A 1 194 ? 12.860 -0.162 -13.110 1.00 88.75 194 ALA A O 1
ATOM 1472 N N . HIS A 1 195 ? 11.477 -1.910 -13.365 1.00 91.75 195 HIS A N 1
ATOM 1473 C CA . HIS A 1 195 ? 12.343 -2.882 -12.707 1.00 91.75 195 HIS A CA 1
ATOM 1474 C C . HIS A 1 195 ? 13.205 -3.620 -13.738 1.00 91.75 195 HIS A C 1
ATOM 1476 O O . HIS A 1 195 ? 12.684 -4.223 -14.672 1.00 91.75 195 HIS A O 1
ATOM 1482 N N . CYS A 1 196 ? 14.528 -3.610 -13.571 1.00 92.44 196 CYS A N 1
ATOM 1483 C CA . CYS A 1 196 ? 15.429 -4.401 -14.405 1.00 92.44 196 CYS A CA 1
ATOM 1484 C C . CYS A 1 196 ? 15.546 -5.828 -13.857 1.00 92.44 196 CYS A C 1
ATOM 1486 O O . CYS A 1 196 ? 16.145 -6.033 -12.803 1.00 92.44 196 CYS A O 1
ATOM 1488 N N . SER A 1 197 ? 15.061 -6.819 -14.607 1.00 89.44 197 SER A N 1
ATOM 1489 C CA . SER A 1 197 ? 15.128 -8.241 -14.232 1.00 89.44 197 SER A CA 1
ATOM 1490 C C . SER A 1 197 ? 16.551 -8.811 -14.161 1.00 89.44 197 SER A C 1
ATOM 1492 O O . SER A 1 197 ? 16.761 -9.853 -13.551 1.00 89.44 197 SER A O 1
ATOM 1494 N N . THR A 1 198 ? 17.536 -8.147 -14.775 1.00 90.75 198 THR A N 1
ATOM 1495 C CA . THR A 1 198 ? 18.932 -8.611 -14.795 1.00 90.75 198 THR A CA 1
ATOM 1496 C C . THR A 1 198 ? 19.680 -8.230 -13.520 1.00 90.75 198 THR A C 1
ATOM 1498 O O . THR A 1 198 ? 20.329 -9.072 -12.907 1.00 90.75 198 THR A O 1
ATOM 1501 N N . CYS A 1 199 ? 19.606 -6.960 -13.105 1.00 92.25 199 CYS A N 1
ATOM 1502 C CA . CYS A 1 199 ? 20.334 -6.468 -11.929 1.00 92.25 199 CYS A CA 1
ATOM 1503 C C . CYS A 1 199 ? 19.451 -6.246 -10.691 1.00 92.25 199 CYS A C 1
ATOM 1505 O O . CYS A 1 199 ? 19.970 -5.850 -9.647 1.00 92.25 199 CYS A O 1
ATOM 1507 N N . ASN A 1 200 ? 18.139 -6.494 -10.791 1.00 90.06 200 ASN A N 1
ATOM 1508 C CA . ASN A 1 200 ? 17.131 -6.259 -9.751 1.00 90.06 200 ASN A CA 1
ATOM 1509 C C . ASN A 1 200 ? 17.083 -4.807 -9.233 1.00 90.06 200 ASN A C 1
ATOM 1511 O O . ASN A 1 200 ? 16.740 -4.560 -8.075 1.00 90.06 200 ASN A O 1
ATOM 1515 N N . ARG A 1 201 ? 17.453 -3.832 -10.075 1.00 90.50 201 ARG A N 1
ATOM 1516 C CA . ARG A 1 201 ? 17.408 -2.394 -9.753 1.00 90.50 201 ARG A CA 1
ATOM 1517 C C . ARG A 1 201 ? 16.344 -1.684 -10.575 1.00 90.50 201 ARG A C 1
ATOM 1519 O O . ARG A 1 201 ? 16.061 -2.076 -11.706 1.00 90.50 201 ARG A O 1
ATOM 1526 N N . HIS A 1 202 ? 15.813 -0.599 -10.023 1.00 92.44 202 HIS A N 1
ATOM 1527 C CA . HIS A 1 202 ? 14.950 0.301 -10.776 1.00 92.44 202 HIS A CA 1
ATOM 1528 C C . HIS A 1 202 ? 15.765 1.233 -11.667 1.00 92.44 202 HIS A C 1
ATOM 1530 O O . HIS A 1 202 ? 16.887 1.613 -11.324 1.00 92.44 202 HIS A O 1
ATOM 1536 N N . TYR A 1 203 ? 15.197 1.601 -12.806 1.00 91.44 203 TYR A N 1
ATOM 1537 C CA . TYR A 1 203 ? 15.760 2.582 -13.725 1.00 91.44 203 TYR A CA 1
ATOM 1538 C C . TYR A 1 203 ? 14.631 3.382 -14.374 1.00 91.44 203 TYR A C 1
ATOM 1540 O O . TYR A 1 203 ? 13.491 2.932 -14.427 1.00 91.44 203 TYR A O 1
ATOM 1548 N N . PHE A 1 204 ? 14.949 4.578 -14.853 1.00 90.50 204 PHE A N 1
ATOM 1549 C CA . PHE A 1 204 ? 13.993 5.436 -15.541 1.00 90.50 204 PHE A CA 1
ATOM 1550 C C . PHE A 1 204 ? 13.787 4.938 -16.975 1.00 90.50 204 PHE A C 1
ATOM 1552 O O . PHE A 1 204 ? 14.752 4.898 -17.736 1.00 90.50 204 PHE A O 1
ATOM 1559 N N . ALA A 1 205 ? 12.569 4.519 -17.326 1.00 87.81 205 ALA A N 1
ATOM 1560 C CA . ALA A 1 205 ? 12.261 3.847 -18.596 1.00 87.81 205 ALA A CA 1
ATOM 1561 C C . ALA A 1 205 ? 11.566 4.747 -19.634 1.00 87.81 205 ALA A C 1
ATOM 1563 O O . ALA A 1 205 ? 11.062 4.259 -20.648 1.00 87.81 205 ALA A O 1
ATOM 1564 N N . GLU A 1 206 ? 11.527 6.061 -19.404 1.00 84.81 206 GLU A N 1
ATOM 1565 C CA . GLU A 1 206 ? 10.941 7.003 -20.359 1.00 84.81 206 GLU A CA 1
ATOM 1566 C C . GLU A 1 206 ? 11.682 6.954 -21.708 1.00 84.81 206 GLU A C 1
ATOM 1568 O O . GLU A 1 206 ? 12.907 6.829 -21.763 1.00 84.81 206 GLU A O 1
ATOM 1573 N N . GLY A 1 207 ? 10.931 7.014 -22.812 1.00 81.56 207 GLY A N 1
ATOM 1574 C CA . GLY A 1 207 ? 11.499 7.049 -24.163 1.00 81.56 207 GLY A CA 1
ATOM 1575 C C . GLY A 1 207 ? 12.218 5.769 -24.613 1.00 81.56 207 GLY A C 1
ATOM 1576 O O . GLY A 1 207 ? 13.024 5.832 -25.536 1.00 81.56 207 GLY A O 1
ATOM 1577 N N . GLY A 1 208 ? 11.958 4.617 -23.981 1.00 79.44 208 GLY A N 1
ATOM 1578 C CA . GLY A 1 208 ? 12.603 3.347 -24.344 1.00 79.44 208 GLY A CA 1
ATOM 1579 C C . GLY A 1 208 ? 14.025 3.196 -23.798 1.00 79.44 208 GLY A C 1
ATOM 1580 O O . GLY A 1 208 ? 14.806 2.398 -24.319 1.00 79.44 208 GLY A O 1
ATOM 1581 N N . ALA A 1 209 ? 14.372 3.958 -22.756 1.00 84.25 209 ALA A N 1
ATOM 1582 C CA . ALA A 1 209 ? 15.644 3.820 -22.065 1.00 84.25 209 ALA A CA 1
ATOM 1583 C C . ALA A 1 209 ? 15.865 2.380 -21.561 1.00 84.25 209 ALA A C 1
ATOM 1585 O O . ALA A 1 209 ? 14.935 1.686 -21.146 1.00 84.25 209 ALA A O 1
ATOM 1586 N N . VAL A 1 210 ? 17.123 1.936 -21.583 1.00 87.75 210 VAL A N 1
ATOM 1587 C CA . VAL A 1 210 ? 17.563 0.639 -21.050 1.00 87.75 210 VAL A CA 1
ATOM 1588 C C . VAL A 1 210 ? 18.256 0.826 -19.703 1.00 87.75 210 VAL A C 1
ATOM 1590 O O . VAL A 1 210 ? 18.733 1.913 -19.377 1.00 87.75 210 VAL A O 1
ATOM 1593 N N . CYS A 1 211 ? 18.335 -0.237 -18.900 1.00 89.69 211 CYS A N 1
ATOM 1594 C CA . CYS A 1 211 ? 18.997 -0.166 -17.602 1.00 89.69 211 CYS A CA 1
ATOM 1595 C C . CYS A 1 211 ? 20.489 0.175 -17.761 1.00 89.69 211 CYS A C 1
ATOM 1597 O O . CYS A 1 211 ? 21.272 -0.642 -18.244 1.00 89.69 211 CYS A O 1
ATOM 1599 N N . SER A 1 212 ? 20.897 1.352 -17.283 1.00 87.88 212 SER A N 1
ATOM 1600 C CA . SER A 1 212 ? 22.285 1.831 -17.349 1.00 87.88 212 SER A CA 1
ATOM 1601 C C . SER A 1 212 ? 23.277 0.970 -16.562 1.00 87.88 212 SER A C 1
ATOM 1603 O O . SER A 1 212 ? 24.458 0.954 -16.876 1.00 87.88 212 SER A O 1
ATOM 1605 N N . ASN A 1 213 ? 22.809 0.204 -15.571 1.00 86.19 213 ASN A N 1
ATOM 1606 C CA . ASN A 1 213 ? 23.654 -0.748 -14.841 1.00 86.19 213 ASN A CA 1
ATOM 1607 C C . ASN A 1 213 ? 23.954 -2.027 -15.640 1.00 86.19 213 ASN A C 1
ATOM 1609 O O . ASN A 1 213 ? 24.750 -2.848 -15.190 1.00 86.19 213 ASN A O 1
ATOM 1613 N N . CYS A 1 214 ? 23.287 -2.229 -16.778 1.00 86.94 214 CYS A N 1
ATOM 1614 C CA . CYS A 1 214 ? 23.425 -3.417 -17.615 1.00 86.94 214 CYS A CA 1
ATOM 1615 C C . CYS A 1 214 ? 23.870 -3.089 -19.051 1.00 86.94 214 CYS A C 1
ATOM 1617 O O . CYS A 1 214 ? 24.028 -4.022 -19.835 1.00 86.94 214 CYS A O 1
ATOM 1619 N N . TYR A 1 215 ? 24.057 -1.809 -19.408 1.00 76.81 215 TYR A N 1
ATOM 1620 C CA . TYR A 1 215 ? 24.369 -1.386 -20.776 1.00 76.81 215 TYR A CA 1
ATOM 1621 C C . TYR A 1 215 ? 25.546 -0.391 -20.864 1.00 76.81 215 TYR A C 1
ATOM 1623 O O . TYR A 1 215 ? 25.525 0.603 -20.138 1.00 76.81 215 TYR A O 1
ATOM 1631 N N . PRO A 1 216 ? 26.482 -0.558 -21.822 1.00 71.75 216 PRO A N 1
ATOM 1632 C CA . PRO A 1 216 ? 26.949 -1.826 -22.373 1.00 71.75 216 PRO A CA 1
ATOM 1633 C C . PRO A 1 216 ? 28.039 -2.387 -21.447 1.00 71.75 216 PRO A C 1
ATOM 1635 O O . PRO A 1 216 ? 29.021 -1.706 -21.151 1.00 71.75 216 PRO A O 1
ATOM 1638 N N . ALA A 1 217 ? 27.844 -3.615 -20.964 1.00 51.38 217 ALA A N 1
ATOM 1639 C CA . ALA A 1 217 ? 28.999 -4.444 -20.633 1.00 51.38 217 ALA A CA 1
ATOM 1640 C C . ALA A 1 217 ? 29.792 -4.732 -21.918 1.00 51.38 217 ALA A C 1
ATOM 1642 O O . ALA A 1 217 ? 29.138 -4.856 -22.982 1.00 51.38 217 ALA A O 1
#

Foldseek 3Di:
DDPVVVVVVVVCDVVVPDDFDPDDPPPPDDDDDDDDDDDDDDDDDDDDDDPDPDDDPPPQQQAALVRLLVLLVVLRDDPQVQFALLLSLLVRRVLFDADPVCGQQAWLDWDAQPPPRDIWTDGNVLRGRQDQALPCLVVQRPS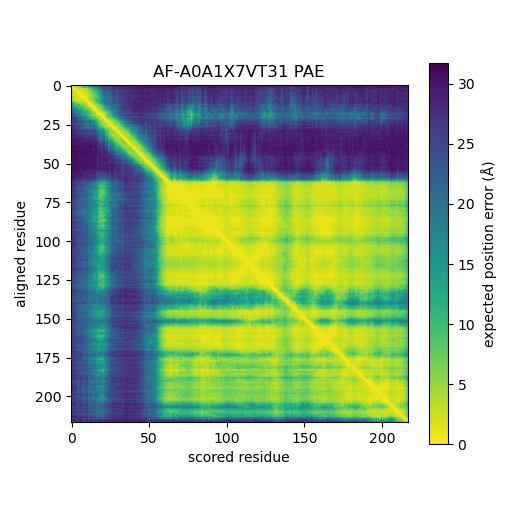ASTADPPPPRSGGWHFPPSNVSDTDTDSRVAWGFDCPAPRSGGTPSGPQWDADPPPRDTDRCPPNDDDPVPPPD

Mean predicted aligned error: 13.59 Å

Secondary structure (DSSP, 8-state):
--HHHHHHHTT--GGGG---------TT------------------------------------HHHHHHHHHHTT-S-GGGS-HHHHHHHHTTSS---TTTGGG-EEEEEE-TTT--EEEEEHHHHTT--SB-GGGGGT-TT--EE-TTTTT--EEEEE-GGGT--EEE--TT-BEESSSSTT-EE-S-TTEEE-TTT--EEE-GGG---TTTTT-

Organism: Amphimedon queenslandica (NCBI:txid400682)

Solvent-accessible surface area (backbone atoms only — not comparable to full-atom values): 13639 Å² total; per-residue (Å²): 132,62,71,70,58,58,60,54,60,71,70,66,58,84,78,72,77,71,72,78,65,89,69,81,76,75,89,79,81,78,84,85,89,85,84,87,83,89,84,87,89,84,90,76,92,78,77,87,83,73,88,74,93,70,92,67,88,70,74,71,57,68,52,51,72,67,56,47,43,58,52,42,42,74,68,59,42,80,63,57,86,67,37,22,40,48,53,52,31,6,39,22,58,48,58,43,72,74,37,93,86,50,38,46,65,26,74,67,39,76,48,66,36,94,85,78,66,43,79,30,78,34,25,46,59,41,49,36,72,31,72,61,50,34,80,43,48,91,72,62,28,79,72,41,51,36,61,36,87,87,45,84,69,70,43,42,29,38,80,42,49,33,50,78,58,61,48,42,81,38,67,23,76,48,42,26,48,41,70,84,43,71,93,48,28,46,73,61,69,38,60,54,52,39,77,35,87,85,80,74,43,74,35,68,39,66,95,75,47,70,53,68,94,70,55,83,121